Protein AF-A0A7C3Y0H1-F1 (afdb_monomer)

Nearest PDB structures (foldseek):
  8age-assembly1_A  TM=6.129E-01  e=7.123E-01  Saccharomyces cerevisiae
  6s7t-assembly1_A  TM=6.229E-01  e=1.471E+00  Homo sapiens
  8agc-assembly1_A  TM=6.509E-01  e=4.930E+00  Saccharomyces cerevisiae
  6ezn-assembly1_F  TM=6.311E-01  e=9.702E+00  Saccharomyces cerevisiae S288C
  2fji-assembly2_2  TM=1.773E-01  e=9.244E+00  Saccharomyces cerevisiae

Radius of gyration: 22.5 Å; Cα contacts (8 Å, |Δi|>4): 232; chains: 1; bounding box: 45×60×73 Å

pLDDT: mean 88.65, std 9.36, range [55.84, 98.5]

Secondary structure (DSSP, 8-state):
--HHHHHHHHHHHHHHHHHHHHHHHHHHHHHHHHHHHHS--SS--TTHHHHHHTHHHIIIII-S---HHHHTTT-S---B-TTSPBP--S-SHHHHHHHHHHHHHGGGT-HHHHHHHHHHHHHHHHHHHHHHHHHHHHHTT--HHHHHHHHHHHHHTSTHHHHHHTS-SSHHHHHHHHHHHHHHHHHHTTT---HHHHHHHHHHHHH--

Structure (mmCIF, N/CA/C/O backbone):
data_AF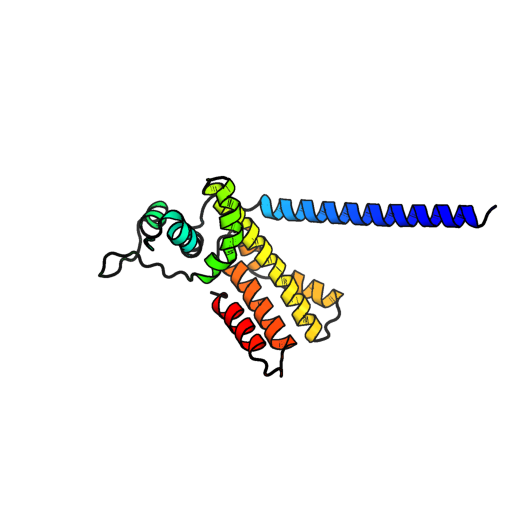-A0A7C3Y0H1-F1
#
_entry.id   AF-A0A7C3Y0H1-F1
#
loop_
_atom_site.group_PDB
_atom_site.id
_atom_site.type_symbol
_atom_site.label_atom_id
_atom_site.label_alt_id
_atom_site.label_comp_id
_atom_site.label_asym_id
_atom_site.label_entity_id
_atom_site.label_seq_id
_atom_site.pdbx_PDB_ins_code
_atom_site.Cartn_x
_atom_site.Cartn_y
_atom_site.Cartn_z
_atom_site.occupancy
_atom_site.B_iso_or_equiv
_atom_site.auth_seq_id
_atom_site.auth_comp_id
_atom_site.auth_asym_id
_atom_site.auth_atom_id
_atom_site.pdbx_PDB_model_num
ATOM 1 N N . MET A 1 1 ? -1.307 40.568 44.102 1.00 57.53 1 MET A N 1
ATOM 2 C CA . MET A 1 1 ? -0.746 39.873 42.915 1.00 57.53 1 MET A CA 1
ATOM 3 C C . MET A 1 1 ? -1.889 39.378 42.025 1.00 57.53 1 MET A C 1
ATOM 5 O O . MET A 1 1 ? -2.764 38.665 42.500 1.00 57.53 1 MET A O 1
ATOM 9 N N . ASN A 1 2 ? -1.964 39.870 40.788 1.00 66.56 2 ASN A N 1
ATOM 10 C CA . ASN A 1 2 ? -3.204 40.011 40.011 1.00 66.56 2 ASN A CA 1
ATOM 11 C C . ASN A 1 2 ? -3.645 38.694 39.320 1.00 66.56 2 ASN A C 1
ATOM 13 O O . ASN A 1 2 ? -2.870 38.104 38.568 1.00 66.56 2 ASN A O 1
ATOM 17 N N . LYS A 1 3 ? -4.894 38.233 39.526 1.00 68.62 3 LYS A N 1
ATOM 18 C CA . LYS A 1 3 ? -5.452 36.988 38.931 1.00 68.62 3 LYS A CA 1
ATOM 19 C C . LYS A 1 3 ? -5.312 36.931 37.399 1.00 68.62 3 LYS A C 1
ATOM 21 O O . LYS A 1 3 ? -5.165 35.846 36.840 1.00 68.62 3 LYS A O 1
ATOM 26 N N . LYS A 1 4 ? -5.317 38.087 36.721 1.00 68.69 4 LYS A N 1
ATOM 27 C CA . LYS A 1 4 ? -5.080 38.188 35.269 1.00 68.69 4 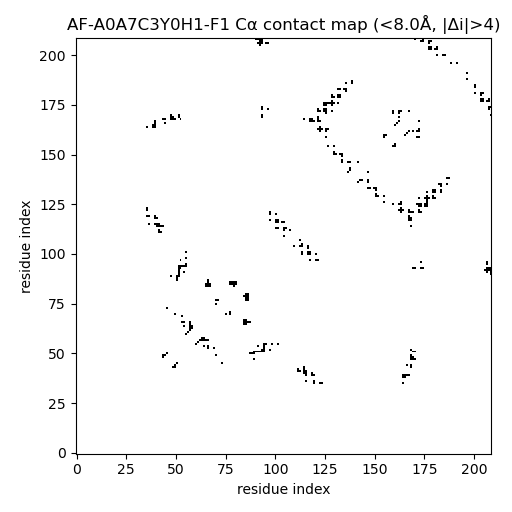LYS A CA 1
ATOM 28 C C . LYS A 1 4 ? -3.663 37.761 34.861 1.00 68.69 4 LYS A C 1
ATOM 30 O O . LYS A 1 4 ? -3.531 37.059 33.865 1.00 68.69 4 LYS A O 1
ATOM 35 N N . PHE A 1 5 ? -2.636 38.103 35.644 1.00 69.75 5 PHE A N 1
ATOM 36 C CA . PHE A 1 5 ? -1.243 37.733 35.357 1.00 69.75 5 PHE A CA 1
ATOM 37 C C . PHE A 1 5 ? -1.024 36.216 35.448 1.00 69.75 5 PHE A C 1
ATOM 39 O O . PHE A 1 5 ? -0.531 35.620 34.495 1.00 69.75 5 PHE A O 1
ATOM 46 N N . LYS A 1 6 ? -1.519 35.560 36.510 1.00 72.00 6 LYS A N 1
ATOM 47 C CA . LYS A 1 6 ? -1.452 34.088 36.639 1.00 72.00 6 LYS A CA 1
ATOM 48 C C . LYS A 1 6 ? -2.183 33.356 35.503 1.00 72.00 6 LYS A C 1
ATOM 50 O O . LYS A 1 6 ? -1.723 32.319 35.035 1.00 72.00 6 LYS A O 1
ATOM 55 N N . LYS A 1 7 ? -3.315 33.896 35.028 1.00 72.88 7 LYS A N 1
ATOM 56 C CA . LYS A 1 7 ? -4.063 33.329 33.890 1.00 72.88 7 LYS A CA 1
ATOM 57 C C . LYS A 1 7 ? -3.288 33.465 32.571 1.00 72.88 7 LYS A C 1
ATOM 59 O O . LYS A 1 7 ? -3.328 32.549 31.751 1.00 72.88 7 LYS A O 1
ATOM 64 N N . GLN A 1 8 ? -2.578 34.578 32.383 1.00 75.25 8 GLN A N 1
ATOM 65 C CA . GLN A 1 8 ? -1.728 34.827 31.217 1.00 75.25 8 GLN A CA 1
ATOM 66 C C . GLN A 1 8 ? -0.511 33.884 31.200 1.00 75.25 8 GLN A C 1
ATOM 68 O O . GLN A 1 8 ? -0.253 33.243 30.184 1.00 75.25 8 GLN A O 1
ATOM 73 N N . GLU A 1 9 ? 0.181 33.724 32.332 1.00 76.25 9 GLU A N 1
ATOM 74 C CA . GLU A 1 9 ? 1.317 32.798 32.472 1.00 76.25 9 GLU A CA 1
ATOM 75 C C . GLU A 1 9 ? 0.912 31.342 32.233 1.00 76.25 9 GLU A C 1
ATOM 77 O O . GLU A 1 9 ? 1.562 30.636 31.463 1.00 76.25 9 GLU A O 1
ATOM 82 N N . HIS A 1 10 ? -0.209 30.903 32.813 1.00 78.88 10 HIS A N 1
ATOM 83 C CA . HIS A 1 10 ? -0.726 29.551 32.602 1.00 78.88 10 HIS A CA 1
ATOM 84 C C . HIS A 1 10 ? -1.079 29.292 31.126 1.00 78.88 10 HIS A C 1
ATOM 86 O O . HIS A 1 10 ? -0.809 28.215 30.593 1.00 78.88 10 HIS A O 1
ATOM 92 N N . LYS A 1 11 ? -1.640 30.291 30.428 1.00 80.25 11 LYS A N 1
ATOM 93 C CA . LYS A 1 11 ? -1.928 30.204 28.987 1.00 80.25 11 LYS A CA 1
ATOM 94 C C . LYS A 1 11 ? -0.641 30.116 28.155 1.00 80.25 11 LYS A C 1
ATOM 96 O O . LYS A 1 11 ? -0.588 29.329 27.211 1.00 80.25 11 LYS A O 1
ATOM 101 N N . ASN A 1 12 ? 0.398 30.864 28.525 1.00 81.69 12 ASN A N 1
ATOM 102 C CA . ASN A 1 12 ? 1.702 30.822 27.860 1.00 81.69 12 ASN A CA 1
ATOM 103 C C . ASN A 1 12 ? 2.409 29.472 28.062 1.00 81.69 12 ASN A C 1
ATOM 105 O O . ASN A 1 12 ? 2.941 28.916 27.102 1.00 81.69 12 ASN A O 1
ATOM 109 N N . LEU A 1 13 ? 2.348 28.902 29.270 1.00 79.94 13 LEU A N 1
ATOM 110 C CA . LEU A 1 13 ? 2.857 27.560 29.579 1.00 79.94 13 LEU A CA 1
ATOM 111 C C . LEU A 1 13 ? 2.148 26.475 28.757 1.00 79.94 13 LEU A C 1
ATOM 113 O O . LEU A 1 13 ? 2.814 25.663 28.118 1.00 79.94 13 LEU A O 1
ATOM 117 N N . LEU A 1 14 ? 0.812 26.508 28.695 1.00 80.56 14 LEU A N 1
ATOM 118 C CA . LEU A 1 14 ? 0.014 25.598 27.862 1.00 80.56 14 LEU A CA 1
ATOM 119 C C . LEU A 1 14 ? 0.362 25.710 26.374 1.00 80.56 14 LEU A C 1
ATOM 121 O O . LEU A 1 14 ? 0.484 24.695 25.689 1.00 80.56 14 LEU A O 1
ATOM 125 N N . ASN A 1 15 ? 0.532 26.929 25.859 1.00 85.00 15 ASN A N 1
ATOM 126 C CA . ASN A 1 15 ? 0.911 27.145 24.463 1.00 85.00 15 ASN A CA 1
ATOM 127 C C . ASN A 1 15 ? 2.321 26.619 24.171 1.00 85.00 15 ASN A C 1
ATOM 129 O O . ASN A 1 15 ? 2.518 25.952 23.159 1.00 85.00 15 ASN A O 1
ATOM 133 N N . LYS A 1 16 ? 3.279 26.842 25.078 1.00 83.19 16 LYS A N 1
ATOM 134 C CA . LYS A 1 16 ? 4.643 26.308 24.964 1.00 83.19 16 LYS A CA 1
ATOM 135 C C . LYS A 1 16 ? 4.660 24.777 25.012 1.00 83.19 16 LYS A C 1
ATOM 137 O O . LYS A 1 16 ? 5.337 24.153 24.206 1.00 83.19 16 LYS A O 1
ATOM 142 N N . GLN A 1 17 ? 3.865 24.160 25.889 1.00 81.94 17 GLN A N 1
ATOM 143 C CA . GLN A 1 17 ? 3.709 22.702 25.947 1.00 81.94 17 GLN A CA 1
ATOM 144 C C . GLN A 1 17 ? 3.100 22.133 24.661 1.00 81.94 17 GLN A C 1
ATOM 146 O O . GLN A 1 17 ? 3.595 21.136 24.139 1.00 81.94 17 GLN A O 1
ATOM 151 N N . LYS A 1 18 ? 2.059 22.777 24.117 1.00 84.25 18 LYS A N 1
ATOM 152 C CA . LYS A 1 18 ? 1.463 22.386 22.830 1.00 84.25 18 LYS A CA 1
ATOM 153 C C . LYS A 1 18 ? 2.456 22.516 21.678 1.00 84.25 18 LYS A C 1
ATOM 155 O O . LYS A 1 18 ? 2.512 21.618 20.843 1.00 84.25 18 LYS A O 1
ATOM 160 N N . LEU A 1 19 ? 3.236 23.598 21.647 1.00 85.75 19 LEU A N 1
ATOM 161 C CA . LEU A 1 19 ? 4.253 23.834 20.624 1.00 85.75 19 LEU A CA 1
ATOM 162 C C . LEU A 1 19 ? 5.376 22.795 20.702 1.00 85.75 19 LEU A C 1
ATOM 164 O O . LEU A 1 19 ? 5.721 22.205 19.684 1.00 85.75 19 LEU A O 1
ATOM 168 N N . ASN A 1 20 ? 5.876 22.504 21.905 1.00 84.75 20 ASN A N 1
ATOM 169 C CA . ASN A 1 20 ? 6.872 21.456 22.118 1.00 84.75 20 ASN A CA 1
ATOM 170 C C . ASN A 1 20 ? 6.333 20.090 21.684 1.00 84.75 20 ASN A C 1
ATOM 172 O O . ASN A 1 20 ? 7.004 19.382 20.948 1.00 84.75 20 ASN A O 1
ATOM 176 N N . LEU A 1 21 ? 5.098 19.745 22.061 1.00 85.00 21 LEU A N 1
ATOM 177 C CA . LEU A 1 21 ? 4.468 18.491 21.646 1.00 85.00 21 LEU A CA 1
ATOM 178 C C . LEU A 1 21 ? 4.307 18.397 20.121 1.00 85.00 21 LEU A C 1
ATOM 180 O O . LEU A 1 21 ? 4.501 17.326 19.550 1.00 85.00 21 LEU A O 1
ATOM 184 N N . LEU A 1 22 ? 3.934 19.497 19.461 1.00 87.19 22 LEU A N 1
ATOM 185 C CA . LEU A 1 22 ? 3.847 19.561 18.003 1.00 87.19 22 LEU A CA 1
ATOM 186 C C . LEU A 1 22 ? 5.225 19.356 17.367 1.00 87.19 22 LEU A C 1
ATOM 188 O O . LEU A 1 22 ? 5.355 18.533 16.467 1.00 87.19 22 LEU A O 1
ATOM 192 N N . PHE A 1 23 ? 6.248 20.045 17.873 1.00 87.56 23 PHE A N 1
ATOM 193 C CA . PHE A 1 23 ? 7.621 19.914 17.400 1.00 87.56 23 PHE A CA 1
ATOM 194 C C . PHE A 1 23 ? 8.137 18.479 17.547 1.00 87.56 23 PHE A C 1
ATOM 196 O O . PHE A 1 23 ? 8.632 17.906 16.581 1.00 87.56 23 PHE A O 1
ATOM 203 N N . THR A 1 24 ? 7.934 17.849 18.709 1.00 83.31 24 THR A N 1
ATOM 204 C CA . THR A 1 24 ? 8.317 16.449 18.929 1.00 83.31 24 THR A CA 1
ATOM 205 C C . THR A 1 24 ? 7.608 15.512 17.944 1.00 83.31 24 THR A C 1
ATOM 207 O O . THR A 1 24 ? 8.235 14.612 17.394 1.00 83.31 24 THR A O 1
ATOM 210 N N . LYS A 1 25 ? 6.312 15.726 17.668 1.00 84.00 25 LYS A N 1
ATOM 211 C CA . LYS A 1 25 ? 5.571 14.931 16.673 1.00 84.00 25 LYS A CA 1
ATOM 212 C C . LYS A 1 25 ? 6.144 15.091 15.268 1.00 84.00 25 LYS A C 1
ATOM 214 O O . LYS A 1 25 ? 6.313 14.091 14.580 1.00 84.00 25 LYS A O 1
ATOM 219 N N . VAL A 1 26 ? 6.445 16.322 14.855 1.00 84.88 26 VAL A N 1
ATOM 220 C CA . VAL A 1 26 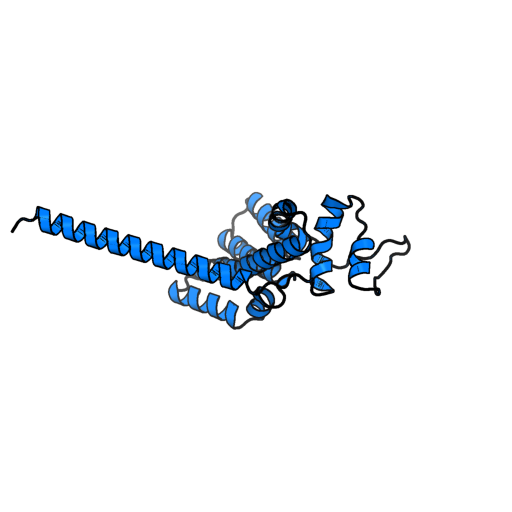? 7.053 16.603 13.546 1.00 84.88 26 VAL A CA 1
ATOM 221 C C . VAL A 1 26 ? 8.419 15.931 13.437 1.00 84.88 26 VAL A C 1
ATOM 223 O O . VAL A 1 26 ? 8.680 15.259 12.446 1.00 84.88 26 VAL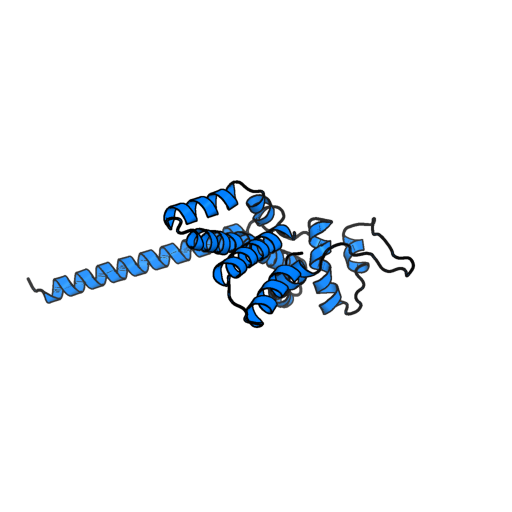 A O 1
ATOM 226 N N . LEU A 1 27 ? 9.252 16.024 14.475 1.00 84.00 27 LEU A N 1
ATOM 227 C CA . LEU A 1 27 ? 10.557 15.370 14.507 1.00 84.00 27 LEU A CA 1
ATOM 228 C C . LEU A 1 27 ? 10.438 13.843 14.378 1.00 84.00 27 LEU A C 1
ATOM 230 O O . LEU A 1 27 ? 11.152 13.250 13.575 1.00 84.00 27 LEU A O 1
ATOM 234 N N . TYR A 1 28 ? 9.507 13.206 15.100 1.00 80.25 28 TYR A N 1
ATOM 235 C CA . TYR A 1 28 ? 9.267 11.765 14.960 1.00 80.25 28 TYR A CA 1
ATOM 236 C C . TYR A 1 28 ? 8.794 11.379 13.560 1.00 80.25 28 TYR A C 1
ATOM 238 O O . TYR A 1 28 ? 9.239 10.361 13.043 1.00 80.25 28 TYR A O 1
ATOM 246 N N . ILE A 1 29 ? 7.930 12.185 12.936 1.00 81.00 29 ILE A N 1
ATOM 247 C CA . ILE A 1 29 ? 7.491 11.956 11.553 1.00 81.00 29 ILE A CA 1
ATOM 248 C C . ILE A 1 29 ? 8.683 12.050 10.601 1.00 81.00 29 ILE A C 1
ATOM 250 O O . ILE A 1 29 ? 8.835 11.183 9.752 1.00 81.00 29 ILE A O 1
ATOM 254 N N . ILE A 1 30 ? 9.546 13.056 10.758 1.00 77.25 30 ILE A N 1
ATOM 255 C CA . ILE A 1 30 ? 10.740 13.220 9.922 1.00 77.25 30 ILE A CA 1
ATOM 256 C C . ILE A 1 30 ? 11.676 12.023 10.090 1.00 77.25 30 ILE A C 1
ATOM 258 O O . ILE A 1 30 ? 12.072 11.437 9.093 1.00 77.25 30 ILE A O 1
ATOM 262 N N . ILE A 1 31 ? 11.983 11.612 11.324 1.00 75.00 31 ILE A N 1
ATOM 263 C CA . ILE A 1 31 ? 12.841 10.446 11.592 1.00 75.00 31 ILE A CA 1
ATOM 264 C C . ILE A 1 31 ? 12.232 9.175 10.999 1.00 75.00 31 ILE A C 1
ATOM 266 O O . ILE A 1 31 ? 12.939 8.388 10.384 1.00 75.00 31 ILE A O 1
ATOM 270 N N . PHE A 1 32 ? 10.924 8.984 11.153 1.00 72.38 32 PHE A N 1
ATOM 271 C CA . PHE A 1 32 ? 10.202 7.845 10.599 1.00 72.38 32 PHE A CA 1
ATOM 272 C C . PHE A 1 32 ? 10.251 7.829 9.066 1.00 72.38 32 PHE A C 1
ATOM 274 O O . PHE A 1 32 ? 10.570 6.806 8.469 1.00 72.38 32 PHE A O 1
ATOM 281 N N . VAL A 1 33 ? 10.016 8.977 8.429 1.00 69.62 33 VAL A N 1
ATOM 282 C CA . VAL A 1 33 ? 10.137 9.145 6.977 1.00 69.62 33 VAL A CA 1
ATOM 283 C C . VAL A 1 33 ? 11.574 8.887 6.524 1.00 69.62 33 VAL A C 1
ATOM 285 O O . VAL A 1 33 ? 11.772 8.139 5.577 1.00 69.62 33 VAL A O 1
ATOM 288 N N . PHE A 1 34 ? 12.580 9.414 7.223 1.00 65.38 34 PHE A N 1
ATOM 289 C CA . PHE A 1 34 ? 13.989 9.157 6.917 1.00 65.38 34 PHE A CA 1
ATOM 290 C C . PHE A 1 34 ? 14.372 7.687 7.098 1.00 65.38 34 PHE A C 1
ATOM 292 O O . PHE A 1 34 ? 15.079 7.152 6.256 1.00 65.38 34 PHE A O 1
ATOM 299 N N . ALA A 1 35 ? 13.881 7.012 8.137 1.00 65.31 35 ALA A N 1
ATOM 300 C CA . ALA A 1 35 ? 14.119 5.585 8.340 1.00 65.31 35 ALA A CA 1
ATOM 301 C C . ALA A 1 35 ? 13.527 4.747 7.196 1.00 65.31 35 ALA A C 1
ATOM 303 O O . ALA A 1 35 ? 14.155 3.796 6.741 1.00 65.31 35 ALA A O 1
ATOM 304 N N . ILE A 1 36 ? 12.357 5.141 6.683 1.00 66.88 36 ILE A N 1
ATOM 305 C CA . ILE A 1 36 ? 11.747 4.514 5.506 1.00 66.88 36 ILE A CA 1
ATOM 306 C C . ILE A 1 36 ? 12.522 4.850 4.222 1.00 66.88 36 ILE A C 1
ATOM 308 O O . ILE A 1 36 ? 12.670 3.984 3.369 1.00 66.88 36 ILE A O 1
ATOM 312 N N . ILE A 1 37 ? 13.023 6.081 4.077 1.00 63.09 37 ILE A N 1
ATOM 313 C CA . ILE A 1 37 ? 13.744 6.566 2.884 1.00 63.09 37 ILE A CA 1
ATOM 314 C C . ILE A 1 37 ? 15.199 6.083 2.818 1.00 63.09 37 ILE A C 1
ATOM 316 O O . ILE A 1 37 ? 15.753 6.034 1.726 1.00 63.09 37 ILE A O 1
ATOM 320 N N . TYR A 1 38 ? 15.840 5.743 3.937 1.00 55.84 38 TYR A N 1
ATOM 321 C CA . TYR A 1 38 ? 17.263 5.375 3.959 1.00 55.84 38 TYR A CA 1
ATOM 322 C C . TYR A 1 38 ? 17.515 3.878 3.702 1.00 55.84 38 TYR A C 1
ATOM 324 O O . TYR A 1 38 ? 18.634 3.481 3.393 1.00 55.84 38 TYR A O 1
ATOM 332 N N . LEU A 1 39 ? 16.476 3.044 3.801 1.00 60.19 39 LEU A N 1
ATOM 333 C CA . LEU A 1 39 ? 16.531 1.598 3.553 1.00 60.19 39 LEU A CA 1
ATOM 334 C C . LEU A 1 39 ? 16.089 1.090 2.150 1.00 60.19 39 LEU A C 1
ATOM 336 O O . LEU A 1 39 ? 16.336 -0.082 1.870 1.00 60.19 39 LEU A O 1
ATOM 340 N N . PRO A 1 40 ? 15.485 1.870 1.227 1.00 62.44 40 PRO A N 1
ATOM 341 C CA . PRO A 1 40 ? 15.077 1.376 -0.073 1.00 62.44 40 PRO A CA 1
ATOM 342 C C . PRO A 1 40 ? 16.263 1.359 -1.043 1.00 62.44 40 PRO A C 1
ATOM 344 O O . PRO A 1 40 ? 16.876 2.376 -1.366 1.00 62.44 40 PRO A O 1
ATOM 347 N N . THR A 1 41 ? 16.559 0.175 -1.562 1.00 67.94 41 THR A N 1
ATOM 348 C CA . THR A 1 41 ? 17.572 -0.043 -2.597 1.00 67.94 41 THR A CA 1
ATOM 349 C C . THR A 1 41 ? 17.139 0.595 -3.926 1.00 67.94 41 THR A C 1
ATOM 351 O O . THR A 1 41 ? 15.968 0.462 -4.281 1.00 67.94 41 THR A O 1
ATOM 354 N N . PRO A 1 42 ? 18.035 1.196 -4.731 1.00 70.38 42 PRO A N 1
ATOM 355 C CA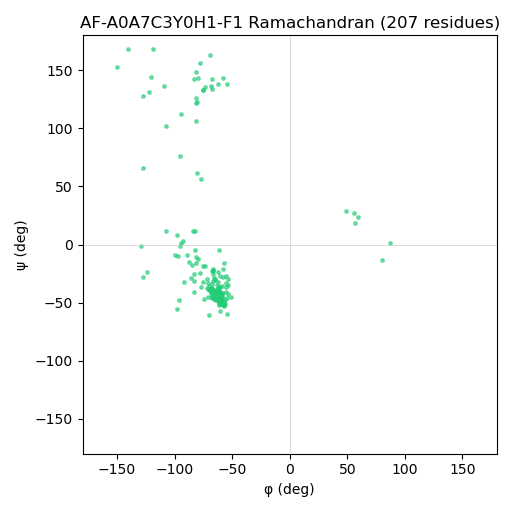 . PRO A 1 42 ? 17.688 1.738 -6.051 1.00 70.38 42 PRO A CA 1
ATOM 356 C C . PRO A 1 42 ? 17.656 0.669 -7.162 1.00 70.38 42 PRO A C 1
ATOM 358 O O . PRO A 1 42 ? 17.643 1.002 -8.344 1.00 70.38 42 PRO A O 1
ATOM 361 N N . ILE A 1 43 ? 17.700 -0.612 -6.798 1.00 72.75 43 ILE A N 1
ATOM 362 C CA . ILE A 1 43 ? 17.826 -1.765 -7.697 1.00 72.75 43 ILE A CA 1
ATOM 363 C C . ILE A 1 43 ? 16.608 -2.655 -7.484 1.00 72.75 43 ILE A C 1
ATOM 365 O O . ILE A 1 43 ? 16.182 -2.782 -6.342 1.00 72.75 43 ILE A O 1
ATOM 369 N N . TRP A 1 44 ? 16.080 -3.289 -8.538 1.00 76.75 44 TRP A N 1
ATOM 370 C CA . TRP A 1 44 ? 15.023 -4.296 -8.407 1.00 76.75 44 TRP A CA 1
ATOM 371 C C . TRP A 1 44 ? 15.557 -5.633 -7.881 1.00 76.75 44 TRP A C 1
ATOM 373 O O . TRP A 1 44 ? 16.531 -6.169 -8.404 1.00 76.75 44 TRP A O 1
ATOM 383 N N . HIS A 1 45 ? 14.876 -6.205 -6.890 1.00 73.88 45 HIS A N 1
ATOM 384 C CA . HIS A 1 45 ? 15.070 -7.576 -6.441 1.00 73.88 45 HIS A CA 1
ATOM 385 C C . HIS A 1 45 ? 14.293 -8.478 -7.402 1.00 73.88 45 HIS A C 1
ATOM 387 O O . HIS A 1 45 ? 13.061 -8.481 -7.407 1.00 73.88 45 HIS A O 1
ATOM 393 N N . PHE A 1 46 ? 15.027 -9.175 -8.266 1.00 66.62 46 PHE A N 1
ATOM 394 C CA . PHE A 1 46 ? 14.483 -10.132 -9.225 1.00 66.62 46 PHE A CA 1
ATOM 395 C C . PHE A 1 46 ? 14.181 -11.482 -8.534 1.00 66.62 46 PHE A C 1
ATOM 397 O O . PHE A 1 46 ? 14.976 -11.885 -7.682 1.00 66.62 46 PHE A O 1
ATOM 404 N N . PRO A 1 47 ? 13.099 -12.207 -8.895 1.00 67.75 47 PRO A N 1
ATOM 405 C CA . PRO A 1 47 ? 12.114 -11.881 -9.935 1.00 67.75 47 PRO A CA 1
ATOM 406 C C . PRO A 1 47 ? 10.970 -10.971 -9.475 1.00 67.75 47 PRO A C 1
ATOM 408 O O . PRO A 1 47 ? 10.456 -10.201 -10.285 1.00 67.75 47 PRO A O 1
ATOM 411 N N . ASP A 1 48 ? 10.605 -11.014 -8.193 1.00 78.88 48 ASP A N 1
ATOM 412 C CA . ASP A 1 48 ? 9.336 -10.465 -7.706 1.00 78.88 48 ASP A CA 1
ATOM 413 C C . ASP A 1 48 ? 9.153 -8.985 -8.041 1.00 78.88 48 ASP A C 1
ATOM 415 O O . ASP A 1 48 ? 8.163 -8.603 -8.664 1.00 78.88 48 ASP A O 1
ATOM 419 N N . GLY A 1 49 ? 10.122 -8.137 -7.694 1.00 86.62 49 GLY A N 1
ATOM 420 C CA . GLY A 1 49 ? 9.938 -6.694 -7.807 1.00 86.62 49 GLY A CA 1
ATOM 421 C C . GLY A 1 49 ? 9.684 -6.227 -9.229 1.00 86.62 49 GLY A C 1
ATOM 422 O O . GLY A 1 49 ? 8.739 -5.471 -9.465 1.00 86.62 49 GLY A O 1
ATOM 423 N N . ILE A 1 50 ? 10.470 -6.722 -10.191 1.00 89.00 50 ILE A N 1
ATOM 424 C CA . ILE A 1 50 ? 10.254 -6.356 -11.589 1.00 89.00 50 ILE A CA 1
ATOM 425 C C . ILE A 1 50 ? 8.970 -6.970 -12.142 1.00 89.00 50 ILE A C 1
ATOM 427 O O . ILE A 1 50 ? 8.283 -6.304 -12.911 1.00 89.00 50 ILE A O 1
ATOM 431 N N . GLY A 1 51 ? 8.618 -8.187 -11.720 1.00 91.62 51 GLY A N 1
ATOM 432 C CA . GLY A 1 51 ? 7.400 -8.873 -12.131 1.00 91.62 51 GLY A CA 1
ATOM 433 C C . GLY A 1 51 ? 6.156 -8.025 -11.881 1.00 91.62 51 GLY A C 1
ATOM 434 O O . GLY A 1 51 ? 5.482 -7.618 -12.831 1.00 91.62 51 GLY A O 1
ATOM 435 N N . TYR A 1 52 ? 5.928 -7.655 -10.617 1.00 92.94 52 TYR A N 1
ATOM 436 C CA . TYR A 1 52 ? 4.800 -6.807 -10.218 1.00 92.94 52 TYR A CA 1
ATOM 437 C C . TYR A 1 52 ? 4.900 -5.386 -10.784 1.00 92.94 52 TYR A C 1
ATOM 439 O O . TYR A 1 52 ? 3.897 -4.826 -11.213 1.00 92.94 52 TYR A O 1
ATOM 447 N N . TYR A 1 53 ? 6.090 -4.774 -10.807 1.00 92.31 53 TYR A N 1
ATOM 448 C CA . TYR A 1 53 ? 6.242 -3.382 -11.249 1.00 92.31 53 TYR A CA 1
ATOM 449 C C . TYR A 1 53 ? 6.049 -3.203 -12.756 1.00 92.31 53 TYR A C 1
ATOM 451 O O . TYR A 1 53 ? 5.562 -2.162 -13.196 1.00 92.31 53 TYR A O 1
ATOM 459 N N . SER A 1 54 ? 6.434 -4.204 -13.550 1.00 92.88 54 SER A N 1
ATOM 460 C CA . SER A 1 54 ? 6.546 -4.116 -15.008 1.00 92.88 54 SER A CA 1
ATOM 461 C C . SER A 1 54 ? 5.277 -3.668 -15.732 1.00 92.88 54 SER A C 1
ATOM 463 O O . SER A 1 54 ? 5.378 -3.019 -16.772 1.00 92.88 54 SER A O 1
ATOM 465 N N . TYR A 1 55 ? 4.099 -3.919 -15.156 1.00 94.56 55 TYR A N 1
ATOM 466 C CA . TYR A 1 55 ? 2.820 -3.431 -15.672 1.00 94.56 55 TYR A CA 1
ATOM 467 C C . TYR A 1 55 ? 2.797 -1.911 -15.880 1.00 94.56 55 TYR A C 1
ATOM 469 O O . TYR A 1 55 ? 2.182 -1.437 -16.831 1.00 94.56 55 TYR A O 1
ATOM 477 N N . LEU A 1 56 ? 3.480 -1.140 -15.030 1.00 94.19 56 LEU A N 1
ATOM 478 C CA . LEU A 1 56 ? 3.492 0.322 -15.086 1.00 94.19 56 LEU A CA 1
ATOM 479 C C . LEU A 1 56 ? 4.269 0.871 -16.298 1.00 94.19 56 LEU A C 1
ATOM 481 O O . LEU A 1 56 ? 3.651 1.524 -17.142 1.00 94.19 56 LEU A O 1
ATOM 485 N N . PRO A 1 57 ? 5.582 0.614 -16.466 1.00 92.00 57 PRO A N 1
ATOM 486 C CA . PRO A 1 57 ? 6.317 1.114 -17.627 1.00 92.00 57 PRO A CA 1
ATOM 487 C C . PRO A 1 57 ? 5.786 0.535 -18.943 1.00 92.00 57 PRO A C 1
ATOM 489 O O . PRO A 1 57 ? 5.729 1.242 -19.948 1.00 92.00 57 PRO A O 1
ATOM 492 N N . VAL A 1 58 ? 5.332 -0.720 -18.953 1.00 92.44 58 VAL A N 1
ATOM 493 C CA . VAL A 1 58 ? 4.770 -1.339 -20.159 1.00 92.44 58 VAL A CA 1
ATOM 494 C C . VAL A 1 58 ? 3.469 -0.648 -20.588 1.00 92.44 58 VAL A C 1
ATOM 496 O O . VAL A 1 58 ? 3.277 -0.383 -21.774 1.00 92.44 58 VAL A O 1
ATOM 499 N N . LEU A 1 59 ? 2.596 -0.289 -19.641 1.00 92.25 59 LEU A N 1
ATOM 500 C CA . LEU A 1 59 ? 1.340 0.401 -19.942 1.00 92.25 59 LEU A CA 1
ATOM 501 C C . LEU A 1 59 ? 1.548 1.876 -20.315 1.00 92.25 59 LEU A C 1
ATOM 503 O O . LEU A 1 59 ? 0.966 2.351 -21.289 1.00 92.25 59 LEU A O 1
ATOM 507 N N . PHE A 1 60 ? 2.352 2.611 -19.542 1.00 90.69 60 PHE A N 1
ATOM 508 C CA . PHE A 1 60 ? 2.451 4.070 -19.664 1.00 90.69 60 PHE A CA 1
ATOM 509 C C . PHE A 1 60 ? 3.550 4.541 -20.621 1.00 90.69 60 PHE A C 1
ATOM 511 O O . PHE A 1 60 ? 3.380 5.578 -21.264 1.00 90.69 60 PHE A O 1
ATOM 518 N N . GLU A 1 61 ? 4.658 3.805 -20.728 1.00 88.69 61 GLU A N 1
ATOM 519 C CA . GLU A 1 61 ? 5.795 4.182 -21.578 1.00 88.69 61 GLU A CA 1
ATOM 520 C C . GLU A 1 61 ? 5.739 3.445 -22.916 1.00 88.69 61 GLU A C 1
ATOM 522 O O . GLU A 1 61 ? 5.716 4.083 -23.966 1.00 88.69 61 GLU A O 1
ATOM 527 N N . GLN A 1 62 ? 5.669 2.110 -22.883 1.00 88.69 62 GLN A N 1
ATOM 528 C CA . GLN A 1 62 ? 5.779 1.292 -24.097 1.00 88.69 62 GLN A CA 1
ATOM 529 C C . GLN A 1 62 ? 4.459 1.167 -24.869 1.00 88.69 62 GLN A C 1
ATOM 531 O O . GLN A 1 62 ? 4.472 1.070 -26.093 1.00 88.69 62 GLN A O 1
ATOM 536 N N . LYS A 1 63 ? 3.316 1.192 -24.167 1.00 88.62 63 LYS A N 1
ATOM 537 C CA . LYS A 1 63 ? 1.952 1.145 -24.734 1.00 88.62 63 LYS A CA 1
ATOM 538 C C . LYS A 1 63 ? 1.682 -0.067 -25.638 1.00 88.62 63 LYS A C 1
ATOM 540 O O . LYS A 1 63 ? 0.844 -0.000 -26.533 1.00 88.62 63 LYS A O 1
ATOM 545 N N . ASN A 1 64 ? 2.387 -1.171 -25.412 1.00 86.44 64 ASN A N 1
ATOM 546 C CA . ASN A 1 64 ? 2.359 -2.359 -26.271 1.00 86.44 64 ASN A CA 1
ATOM 547 C C . ASN A 1 64 ? 2.111 -3.672 -25.505 1.00 86.44 64 ASN A C 1
ATOM 549 O O . ASN A 1 64 ? 2.024 -4.720 -26.137 1.00 86.44 64 ASN A O 1
ATOM 553 N N . TYR A 1 65 ? 1.982 -3.622 -24.171 1.00 84.56 65 TYR A N 1
ATOM 554 C CA . TYR A 1 65 ? 1.824 -4.800 -23.303 1.00 84.56 65 TYR A CA 1
ATOM 555 C C . TYR A 1 65 ? 2.957 -5.842 -23.424 1.00 84.56 65 TYR A C 1
ATOM 557 O O . TYR A 1 65 ? 2.785 -6.982 -22.997 1.00 84.56 65 TYR A O 1
ATOM 565 N N . ASP A 1 66 ? 4.119 -5.457 -23.965 1.00 89.50 66 ASP A N 1
ATOM 566 C CA . ASP A 1 66 ? 5.278 -6.336 -24.105 1.00 89.50 66 ASP A CA 1
ATOM 567 C C . ASP A 1 66 ? 6.237 -6.179 -22.918 1.00 89.50 66 ASP A C 1
ATOM 569 O O . ASP A 1 66 ? 6.886 -5.152 -22.726 1.00 89.50 66 ASP A O 1
ATOM 573 N N . PHE A 1 67 ? 6.339 -7.228 -22.107 1.00 91.25 67 PHE A N 1
ATOM 574 C CA . PHE A 1 67 ? 7.215 -7.264 -20.936 1.00 91.25 67 PHE A CA 1
ATOM 575 C C . PHE A 1 67 ? 8.670 -7.590 -21.289 1.00 91.25 67 PHE A C 1
ATOM 577 O O . PHE A 1 67 ? 9.565 -7.361 -20.468 1.00 91.25 67 PHE A O 1
ATOM 584 N N . LYS A 1 68 ? 8.928 -8.107 -22.499 1.00 89.94 68 LYS A N 1
ATOM 585 C CA . LYS A 1 68 ? 10.226 -8.665 -22.887 1.00 89.94 68 LYS A CA 1
ATOM 586 C C . LYS A 1 68 ? 11.388 -7.682 -22.742 1.00 89.94 68 LYS A C 1
ATOM 588 O O . LYS A 1 68 ? 12.346 -8.038 -22.054 1.00 89.94 68 LYS A O 1
ATOM 593 N N . PRO A 1 69 ? 11.315 -6.437 -23.263 1.00 88.88 69 PRO A N 1
ATOM 594 C CA . PRO A 1 69 ? 12.431 -5.499 -23.150 1.00 88.88 69 PRO A CA 1
ATOM 595 C C . PRO A 1 69 ? 12.793 -5.184 -21.699 1.00 88.88 69 PRO A C 1
ATOM 597 O O . PRO A 1 69 ? 13.929 -4.831 -21.401 1.00 88.88 69 PRO A O 1
ATOM 600 N N . LEU A 1 70 ? 11.822 -5.284 -20.785 1.00 87.81 70 LEU A N 1
ATOM 601 C CA . LEU A 1 70 ? 12.038 -5.002 -19.377 1.00 87.81 70 LEU A CA 1
ATOM 602 C C . LEU A 1 70 ? 12.628 -6.201 -18.634 1.00 87.81 70 LEU A C 1
ATOM 604 O O . LEU A 1 70 ? 13.492 -6.002 -17.785 1.00 87.81 70 LEU A O 1
ATOM 608 N N . PHE A 1 71 ? 12.153 -7.414 -18.923 1.00 89.31 71 PHE A N 1
ATOM 609 C CA . PHE A 1 71 ? 12.611 -8.635 -18.258 1.00 89.31 71 PHE A CA 1
ATOM 610 C C . PHE A 1 71 ? 14.029 -9.018 -18.692 1.00 89.31 71 PHE A C 1
ATOM 612 O O . PHE A 1 71 ? 14.832 -9.383 -17.833 1.00 89.31 71 PHE A O 1
ATOM 619 N N . ASP A 1 72 ? 14.364 -8.823 -19.973 1.00 88.38 72 ASP A N 1
ATOM 620 C CA . ASP A 1 72 ? 15.699 -9.086 -20.532 1.00 88.38 72 ASP A CA 1
ATOM 621 C C . ASP A 1 72 ? 16.816 -8.285 -19.823 1.00 88.38 72 ASP A C 1
ATOM 623 O O . ASP A 1 72 ? 17.983 -8.667 -19.862 1.00 88.38 72 ASP A O 1
ATOM 627 N N . LEU A 1 73 ? 16.475 -7.184 -19.136 1.00 85.69 73 LEU A N 1
ATOM 628 C CA . LEU A 1 73 ? 17.424 -6.393 -18.338 1.00 85.69 73 LEU A CA 1
ATOM 629 C C . LEU A 1 73 ? 17.847 -7.074 -17.027 1.00 85.69 73 LEU A C 1
ATOM 631 O O . LEU A 1 73 ? 18.836 -6.657 -16.427 1.00 85.69 73 LEU A O 1
ATOM 635 N N . TYR A 1 74 ? 17.085 -8.060 -16.546 1.00 82.44 74 TYR A N 1
ATOM 636 C CA . TYR A 1 74 ? 17.282 -8.678 -15.226 1.00 82.44 74 TYR A CA 1
ATOM 637 C C . TYR A 1 74 ? 17.459 -10.192 -15.286 1.00 82.44 74 TYR A C 1
ATOM 639 O O . TYR A 1 74 ? 18.041 -10.771 -14.372 1.00 82.44 74 TYR A O 1
ATOM 647 N N . THR A 1 75 ? 16.958 -10.841 -16.334 1.00 81.56 75 THR A N 1
ATOM 648 C CA . THR A 1 75 ? 17.076 -12.285 -16.517 1.00 81.56 75 THR A CA 1
ATOM 649 C C . THR A 1 75 ? 17.102 -12.640 -17.997 1.00 81.56 75 THR A C 1
ATOM 651 O O . THR A 1 75 ? 16.511 -11.953 -18.824 1.00 81.56 75 THR A O 1
ATOM 654 N N . THR A 1 76 ? 17.737 -13.759 -18.326 1.00 79.00 76 THR A N 1
ATOM 655 C CA . THR A 1 76 ? 17.621 -14.417 -19.636 1.00 79.00 76 THR A CA 1
ATOM 656 C C . THR A 1 76 ? 16.638 -15.592 -19.609 1.00 79.00 76 THR A C 1
ATOM 658 O O . THR A 1 76 ? 16.277 -16.125 -20.655 1.00 79.00 76 THR A O 1
ATOM 661 N N . ASN A 1 77 ? 16.177 -15.988 -18.418 1.00 81.62 77 ASN A N 1
ATOM 662 C CA . ASN A 1 77 ? 15.264 -17.107 -18.202 1.00 81.62 77 ASN A CA 1
ATOM 663 C C . ASN A 1 77 ? 13.820 -16.599 -18.122 1.00 81.62 77 ASN A C 1
ATOM 665 O O . ASN A 1 77 ? 13.258 -16.479 -17.033 1.00 81.62 77 ASN A O 1
ATOM 669 N N . VAL A 1 78 ? 13.233 -16.271 -19.274 1.00 84.38 78 VAL A N 1
ATOM 670 C CA . VAL A 1 78 ? 11.825 -15.864 -19.388 1.00 84.38 78 VAL A CA 1
ATOM 671 C C . VAL A 1 78 ? 11.005 -16.952 -20.071 1.00 84.38 78 VAL A C 1
ATOM 673 O O . VAL A 1 78 ? 11.425 -17.521 -21.078 1.00 84.38 78 VAL A O 1
ATOM 676 N N . ALA A 1 79 ? 9.820 -17.239 -19.537 1.00 87.62 79 ALA A N 1
ATOM 677 C CA . ALA A 1 79 ? 8.864 -18.103 -20.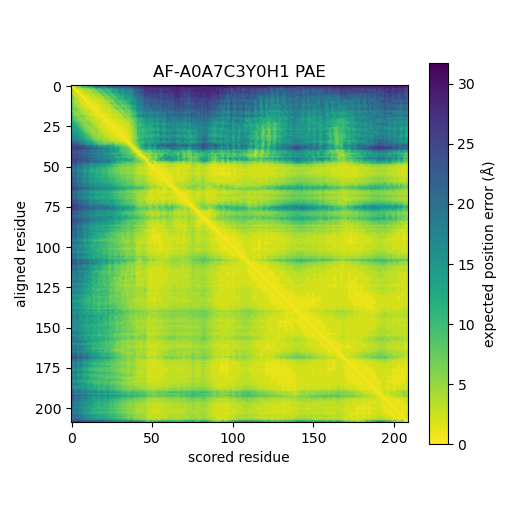214 1.00 87.62 79 ALA A CA 1
ATOM 678 C C . ALA A 1 79 ? 8.244 -17.348 -21.400 1.00 87.62 79 ALA A C 1
ATOM 680 O O . ALA A 1 79 ? 7.873 -16.179 -21.281 1.00 87.62 79 ALA A O 1
ATOM 681 N N . ILE A 1 80 ? 8.137 -18.015 -22.550 1.00 90.44 80 ILE A N 1
ATOM 682 C CA . ILE A 1 80 ? 7.599 -17.440 -23.786 1.00 90.44 80 ILE A CA 1
ATOM 683 C C . ILE A 1 80 ? 6.409 -18.287 -24.232 1.00 90.44 80 ILE A C 1
ATOM 685 O O . ILE A 1 80 ? 6.477 -19.512 -24.287 1.00 90.44 80 ILE A O 1
ATOM 689 N N . THR A 1 81 ? 5.299 -17.627 -24.543 1.00 88.75 81 THR A N 1
ATOM 690 C CA . THR A 1 81 ? 4.101 -18.268 -25.095 1.00 88.75 81 THR A CA 1
ATOM 691 C C . THR A 1 81 ? 4.342 -18.766 -26.523 1.00 88.75 81 THR A C 1
ATOM 693 O O . THR A 1 81 ? 5.201 -18.256 -27.237 1.00 88.75 81 THR A O 1
ATOM 696 N N . ASN A 1 82 ? 3.484 -19.659 -27.022 1.00 91.06 82 ASN A N 1
ATOM 697 C CA . ASN A 1 82 ? 3.522 -20.109 -28.425 1.00 91.06 82 ASN A CA 1
ATOM 698 C C . ASN A 1 82 ? 3.393 -18.967 -29.456 1.00 91.06 82 ASN A C 1
ATOM 700 O O . ASN A 1 82 ? 3.670 -19.165 -30.634 1.00 91.06 82 ASN A O 1
ATOM 704 N N . LYS A 1 83 ? 2.946 -17.779 -29.030 1.00 87.19 83 LYS A N 1
ATOM 705 C CA . LYS A 1 83 ? 2.807 -16.579 -29.865 1.00 87.19 83 LYS A CA 1
ATOM 706 C C . LYS A 1 83 ? 4.022 -15.642 -29.793 1.00 87.19 83 LYS A C 1
ATOM 708 O O . LYS A 1 83 ? 3.989 -14.586 -30.411 1.00 87.19 83 LYS A O 1
ATOM 713 N N . GLY A 1 84 ? 5.063 -15.992 -29.035 1.00 87.06 84 GLY A N 1
ATOM 714 C CA . GLY A 1 84 ? 6.283 -15.190 -28.894 1.00 87.06 84 GLY A CA 1
ATOM 715 C C . GLY A 1 84 ? 6.244 -14.118 -27.798 1.00 87.06 84 GLY A C 1
ATOM 716 O O . GLY A 1 84 ? 7.234 -13.417 -27.617 1.00 87.06 84 GLY A O 1
ATOM 717 N N . PHE A 1 85 ? 5.148 -13.997 -27.040 1.00 86.75 85 PHE A N 1
ATOM 718 C CA . PHE A 1 85 ? 5.058 -13.056 -25.914 1.00 86.75 85 PHE A CA 1
ATOM 719 C C . PHE A 1 85 ? 5.673 -13.634 -24.645 1.00 86.75 85 PHE A C 1
ATOM 721 O O . PHE A 1 85 ? 5.466 -14.816 -24.356 1.00 86.75 85 PHE A O 1
ATOM 728 N N . VAL A 1 86 ? 6.352 -12.790 -23.867 1.00 90.56 86 VAL A N 1
ATOM 729 C CA . VAL A 1 86 ? 6.826 -13.145 -22.524 1.00 90.56 86 VAL A CA 1
ATOM 730 C C . VAL A 1 86 ? 5.642 -13.334 -21.584 1.00 90.56 86 VAL A C 1
ATOM 732 O O . VAL A 1 86 ? 4.714 -12.525 -21.552 1.00 90.56 86 VAL A O 1
ATOM 735 N N . VAL A 1 87 ? 5.686 -14.420 -20.820 1.00 89.38 87 VAL A N 1
ATOM 736 C CA . VAL A 1 87 ? 4.723 -14.711 -19.766 1.00 89.38 87 VAL A CA 1
ATOM 737 C C . VAL A 1 87 ? 5.104 -13.907 -18.525 1.00 89.38 87 VAL A C 1
ATOM 739 O O . VAL A 1 87 ? 6.220 -14.022 -18.017 1.00 89.38 87 VAL A O 1
ATOM 742 N N . ASN A 1 88 ? 4.168 -13.089 -18.047 1.00 90.81 88 ASN A N 1
ATOM 743 C CA . ASN A 1 88 ? 4.255 -12.443 -16.746 1.00 90.81 88 ASN A CA 1
ATOM 744 C C . ASN A 1 88 ? 3.251 -13.114 -15.801 1.00 90.81 88 ASN A C 1
ATOM 746 O O . ASN A 1 88 ? 2.052 -12.855 -15.894 1.00 90.81 88 ASN A O 1
ATOM 750 N N . ASP A 1 89 ? 3.753 -13.988 -14.927 1.00 89.38 89 ASP A N 1
ATOM 751 C CA . ASP A 1 89 ? 2.942 -14.747 -13.962 1.00 89.38 89 ASP A CA 1
ATOM 752 C C . ASP A 1 89 ? 2.604 -13.943 -12.695 1.00 89.38 89 ASP A C 1
ATOM 754 O O . ASP A 1 89 ? 1.876 -14.416 -11.822 1.00 89.38 89 ASP A O 1
ATOM 758 N N . PHE A 1 90 ? 3.137 -12.727 -12.572 1.00 91.50 90 PHE A N 1
ATOM 759 C CA . PHE A 1 90 ? 2.883 -11.853 -11.435 1.00 91.50 90 PHE A CA 1
ATOM 760 C C . PHE A 1 90 ? 1.550 -11.131 -11.596 1.00 91.50 90 PHE A C 1
ATOM 762 O O . PHE A 1 90 ? 1.120 -10.821 -12.697 1.00 91.50 90 PHE A O 1
ATOM 769 N N . SER A 1 91 ? 0.869 -10.838 -10.496 1.00 92.12 91 SER A N 1
ATOM 770 C CA . SER A 1 91 ? -0.408 -10.132 -10.551 1.00 92.12 91 SER A CA 1
ATOM 771 C C . SER A 1 91 ? -0.217 -8.621 -10.771 1.00 92.12 91 SER A C 1
ATOM 773 O O . SER A 1 91 ? 0.814 -8.035 -10.440 1.00 92.12 91 SER A O 1
ATOM 775 N N . CYS A 1 92 ? -1.234 -7.942 -11.307 1.00 93.44 92 CYS A N 1
ATOM 776 C CA . CYS A 1 92 ? -1.165 -6.497 -11.548 1.00 93.44 92 CYS A CA 1
ATOM 777 C C . CYS A 1 92 ? -1.634 -5.637 -10.358 1.00 93.44 92 CYS A C 1
ATOM 779 O O . CYS A 1 92 ? -1.481 -4.415 -10.403 1.00 93.44 92 CYS A O 1
ATOM 781 N N . GLY A 1 93 ? -2.214 -6.227 -9.304 1.00 94.50 93 GLY A N 1
ATOM 782 C CA . GLY A 1 93 ? -2.792 -5.475 -8.179 1.00 94.50 93 GLY A CA 1
ATOM 783 C C . GLY A 1 93 ? -1.764 -4.599 -7.462 1.00 94.50 93 GLY A C 1
ATOM 784 O O . GLY A 1 93 ? -1.996 -3.408 -7.243 1.00 94.50 93 GLY A O 1
ATOM 785 N N . SER A 1 94 ? -0.576 -5.151 -7.215 1.00 94.25 94 SER A N 1
ATOM 786 C CA . SER A 1 94 ? 0.549 -4.415 -6.630 1.00 94.25 94 SER A CA 1
ATOM 787 C C . SER A 1 94 ? 1.006 -3.235 -7.502 1.00 94.25 94 SER A C 1
ATOM 789 O O . SER A 1 94 ? 1.207 -2.136 -6.985 1.00 94.25 94 SER A O 1
ATOM 791 N N . ALA A 1 95 ? 1.053 -3.395 -8.831 1.00 95.12 95 ALA A N 1
ATOM 792 C CA . ALA A 1 95 ? 1.337 -2.288 -9.750 1.00 95.12 95 ALA A CA 1
ATOM 793 C C . ALA A 1 95 ? 0.293 -1.167 -9.663 1.00 95.12 95 ALA A C 1
ATOM 795 O O . ALA A 1 95 ? 0.658 0.006 -9.621 1.00 95.12 95 ALA A O 1
ATOM 796 N N . ILE A 1 96 ? -0.998 -1.505 -9.596 1.00 95.88 96 ILE A N 1
ATOM 797 C CA . ILE A 1 96 ? -2.067 -0.505 -9.453 1.00 95.88 96 ILE A CA 1
ATOM 798 C C . ILE A 1 96 ? -1.889 0.281 -8.149 1.00 95.88 96 ILE A C 1
ATOM 800 O O . ILE A 1 96 ? -2.012 1.505 -8.143 1.00 95.88 96 ILE A O 1
ATOM 804 N N . MET A 1 97 ? -1.541 -0.400 -7.055 1.00 96.00 97 MET A N 1
ATOM 805 C CA . MET A 1 97 ? -1.279 0.249 -5.769 1.00 96.00 97 MET A CA 1
ATOM 806 C C . MET A 1 97 ? -0.035 1.145 -5.803 1.00 96.00 97 MET A C 1
ATOM 808 O O . MET A 1 97 ? -0.011 2.178 -5.138 1.00 96.00 97 MET A O 1
ATOM 812 N N . TRP A 1 98 ? 0.968 0.808 -6.612 1.00 95.44 98 TRP A N 1
ATOM 813 C CA . TRP A 1 98 ? 2.161 1.629 -6.831 1.00 95.44 98 TRP A CA 1
ATOM 814 C C . TRP A 1 98 ? 1.980 2.765 -7.838 1.00 95.44 98 TRP A C 1
ATOM 816 O O . TRP A 1 98 ? 2.842 3.644 -7.915 1.00 95.44 98 TRP A O 1
ATOM 826 N N . LEU A 1 99 ? 0.869 2.798 -8.577 1.00 95.81 99 LEU A N 1
ATOM 827 C CA . LEU A 1 99 ? 0.618 3.791 -9.620 1.00 95.81 99 LEU A CA 1
ATOM 828 C C . LEU A 1 99 ? 0.819 5.246 -9.152 1.00 95.81 99 LEU A C 1
ATOM 830 O O . LEU A 1 99 ? 1.484 5.991 -9.873 1.00 95.81 99 LEU A O 1
ATOM 834 N N . PRO A 1 100 ? 0.333 5.686 -7.970 1.00 95.19 100 PRO A N 1
ATOM 835 C CA . PRO A 1 100 ? 0.557 7.059 -7.521 1.00 95.19 100 PRO A CA 1
ATOM 836 C C . PRO A 1 100 ? 2.043 7.377 -7.323 1.00 95.19 100 PRO A C 1
ATOM 838 O O . PRO A 1 100 ? 2.512 8.427 -7.758 1.00 95.19 100 PRO A O 1
ATOM 841 N N . ALA A 1 101 ? 2.793 6.460 -6.707 1.00 93.88 101 ALA A N 1
ATOM 842 C CA . ALA A 1 101 ? 4.226 6.623 -6.475 1.00 93.88 101 ALA A CA 1
ATOM 843 C C . ALA A 1 101 ? 5.000 6.679 -7.798 1.00 93.88 101 ALA A C 1
ATOM 845 O O . ALA A 1 101 ? 5.874 7.527 -7.968 1.00 93.88 101 ALA A O 1
ATOM 846 N N . TYR A 1 102 ? 4.617 5.829 -8.749 1.00 94.00 102 TYR A N 1
ATOM 847 C CA . TYR A 1 102 ? 5.180 5.810 -10.091 1.00 94.00 102 TYR A CA 1
ATOM 848 C C . TYR A 1 102 ? 4.901 7.101 -10.870 1.00 94.00 102 TYR A C 1
ATOM 850 O O . TYR A 1 102 ? 5.817 7.675 -11.445 1.00 94.00 102 TYR A O 1
ATOM 858 N N . ILE A 1 103 ? 3.666 7.615 -10.866 1.00 93.88 103 ILE A N 1
ATOM 859 C CA . ILE A 1 103 ? 3.341 8.878 -11.554 1.00 93.88 103 ILE A CA 1
ATOM 860 C C . ILE A 1 103 ? 4.169 10.034 -10.982 1.00 93.88 103 ILE A C 1
ATOM 862 O O . ILE A 1 103 ? 4.711 10.834 -11.742 1.00 93.88 103 ILE A O 1
ATOM 866 N N . ILE A 1 104 ? 4.309 10.109 -9.655 1.00 92.81 104 ILE A N 1
ATOM 867 C CA . ILE A 1 104 ? 5.122 11.145 -9.004 1.00 92.81 104 ILE A CA 1
ATOM 868 C C . ILE A 1 104 ? 6.593 10.999 -9.398 1.00 92.81 104 ILE A C 1
ATOM 870 O O . ILE A 1 104 ? 7.251 11.990 -9.715 1.00 92.81 104 ILE A O 1
ATOM 874 N N . SER A 1 105 ? 7.119 9.774 -9.425 1.00 92.00 105 SER A N 1
ATOM 875 C CA . SER A 1 105 ? 8.516 9.551 -9.784 1.00 92.00 105 SER A CA 1
ATOM 876 C C . SER A 1 105 ? 8.826 9.886 -11.243 1.00 92.00 105 SER A C 1
ATOM 878 O O . SER A 1 105 ? 9.975 10.204 -11.555 1.00 92.00 105 SER A O 1
ATOM 880 N N . ARG A 1 106 ? 7.822 9.881 -12.135 1.00 90.88 106 ARG A N 1
ATOM 881 C CA . ARG A 1 106 ? 7.994 10.287 -13.540 1.00 90.88 106 ARG A CA 1
ATOM 882 C C . ARG A 1 106 ? 8.416 11.737 -13.716 1.00 90.88 106 ARG A C 1
ATOM 884 O O . ARG A 1 106 ? 9.056 12.023 -14.719 1.00 90.88 106 ARG A O 1
ATOM 891 N N . ILE A 1 107 ? 8.146 12.615 -12.749 1.00 93.12 107 ILE A N 1
ATOM 892 C CA . ILE A 1 107 ? 8.602 14.016 -12.774 1.00 93.12 107 ILE A CA 1
ATOM 893 C C . ILE A 1 107 ? 10.135 14.100 -12.870 1.00 93.12 107 ILE A C 1
ATOM 895 O O . ILE A 1 107 ? 10.675 15.054 -13.416 1.00 93.12 107 ILE A O 1
ATOM 899 N N . PHE A 1 108 ? 10.839 13.091 -12.353 1.00 91.50 108 PHE A N 1
ATOM 900 C CA . PHE A 1 108 ? 12.299 13.051 -12.305 1.00 91.50 108 PHE A CA 1
ATOM 901 C C . PHE A 1 108 ? 12.931 12.297 -13.482 1.00 91.50 108 PHE A C 1
ATOM 903 O O . PHE A 1 108 ? 14.151 12.157 -13.505 1.00 91.50 108 PHE A O 1
ATOM 910 N N . GLU A 1 109 ? 12.119 11.748 -14.397 1.00 88.12 109 GLU A N 1
ATOM 911 C CA . GLU A 1 109 ? 12.556 11.015 -15.599 1.00 88.12 109 GLU A CA 1
ATOM 912 C C . GLU A 1 109 ? 13.625 9.933 -15.335 1.00 88.12 109 GLU A C 1
ATOM 914 O O . GLU A 1 109 ? 14.436 9.589 -16.191 1.00 88.12 109 GLU A O 1
ATOM 919 N N . SER A 1 110 ? 13.621 9.359 -14.128 1.00 86.75 110 SER A N 1
ATOM 920 C CA . SER A 1 110 ? 14.634 8.407 -13.681 1.00 86.75 110 SER A CA 1
ATOM 921 C C . SER A 1 110 ? 14.002 7.122 -13.166 1.00 86.75 110 SER A C 1
ATOM 923 O O . SER A 1 110 ? 13.142 7.109 -12.274 1.00 86.75 110 SER A O 1
ATOM 925 N N . ARG A 1 111 ? 14.482 5.997 -13.701 1.00 83.81 111 ARG A N 1
ATOM 926 C CA . ARG A 1 111 ? 14.072 4.663 -13.258 1.00 83.81 111 ARG A CA 1
ATOM 927 C C . ARG A 1 111 ? 14.486 4.398 -11.813 1.00 83.81 111 ARG A C 1
ATOM 929 O O . ARG A 1 111 ? 13.687 3.863 -11.051 1.00 83.81 111 ARG A O 1
ATOM 936 N N . SER A 1 112 ? 15.695 4.802 -11.426 1.00 86.38 112 SER A N 1
ATOM 937 C CA . SER A 1 112 ? 16.194 4.637 -10.056 1.00 86.38 112 SER A CA 1
ATOM 938 C C . SER A 1 112 ? 15.337 5.409 -9.057 1.00 86.38 112 SER A C 1
ATOM 940 O O . SER A 1 112 ? 14.993 4.884 -8.003 1.00 86.38 112 SER A O 1
ATOM 942 N N . VAL A 1 113 ? 14.908 6.623 -9.419 1.00 88.31 113 VAL A N 1
ATOM 943 C CA . VAL A 1 113 ? 13.965 7.400 -8.602 1.00 88.31 113 VAL A CA 1
ATOM 944 C C . VAL A 1 113 ? 12.613 6.691 -8.520 1.00 88.31 113 VAL A C 1
ATOM 946 O O . VAL A 1 113 ? 12.039 6.598 -7.440 1.00 88.31 113 VAL A O 1
ATOM 949 N N . SER A 1 114 ? 12.134 6.106 -9.618 1.00 89.62 114 SER A N 1
ATOM 950 C CA . SER A 1 114 ? 10.887 5.326 -9.612 1.00 89.62 114 SER A CA 1
ATOM 951 C C . SER A 1 114 ? 10.933 4.135 -8.660 1.00 89.62 114 SER A C 1
ATOM 953 O O . SER A 1 114 ? 9.988 3.932 -7.901 1.00 89.62 114 SER A O 1
ATOM 955 N N . ILE A 1 115 ? 12.056 3.417 -8.614 1.00 88.12 115 ILE A N 1
ATOM 956 C CA . ILE A 1 115 ? 12.278 2.330 -7.652 1.00 88.12 115 ILE A CA 1
ATOM 957 C C . ILE A 1 115 ? 12.219 2.849 -6.212 1.00 88.12 115 ILE A C 1
ATOM 959 O O . ILE A 1 115 ? 11.524 2.275 -5.379 1.00 88.12 115 ILE A O 1
ATOM 963 N N . ILE A 1 116 ? 12.900 3.960 -5.919 1.00 88.88 116 ILE A N 1
ATOM 964 C CA . ILE A 1 116 ? 12.917 4.556 -4.575 1.00 88.88 116 ILE A CA 1
ATOM 965 C C . ILE A 1 116 ? 11.503 4.945 -4.127 1.00 88.88 116 ILE A C 1
ATOM 967 O O . ILE A 1 116 ? 11.109 4.628 -3.005 1.00 88.88 116 ILE A O 1
ATOM 971 N N . PHE A 1 117 ? 10.725 5.592 -4.998 1.00 90.31 117 PHE A N 1
ATOM 972 C CA . PHE A 1 117 ? 9.351 5.995 -4.689 1.00 90.31 117 PHE A CA 1
ATOM 973 C C . PHE A 1 117 ? 8.427 4.796 -4.476 1.00 90.31 117 PHE A C 1
ATOM 975 O O . PHE A 1 117 ? 7.646 4.799 -3.524 1.00 90.31 117 PHE A O 1
ATOM 982 N N . VAL A 1 118 ? 8.528 3.764 -5.319 1.00 91.06 118 VAL A N 1
ATOM 983 C CA . VAL A 1 118 ? 7.766 2.520 -5.142 1.00 91.06 118 VAL A CA 1
ATOM 984 C C . VAL A 1 118 ? 8.121 1.860 -3.816 1.00 91.06 118 VAL A C 1
ATOM 986 O O . VAL A 1 118 ? 7.225 1.534 -3.042 1.00 91.06 118 VAL A O 1
ATOM 989 N N . ASN A 1 119 ? 9.410 1.737 -3.511 1.00 90.44 119 ASN A N 1
ATOM 990 C CA . ASN A 1 119 ? 9.875 1.131 -2.272 1.00 90.44 119 ASN A CA 1
ATOM 991 C C . ASN A 1 119 ? 9.382 1.899 -1.044 1.00 90.44 119 ASN A C 1
ATOM 993 O O . ASN A 1 119 ? 8.810 1.298 -0.139 1.00 90.44 119 ASN A O 1
ATOM 997 N N . PHE A 1 120 ? 9.520 3.227 -1.047 1.00 88.94 120 PHE A N 1
ATOM 998 C CA . PHE A 1 120 ? 8.983 4.089 0.004 1.00 88.94 120 PHE A CA 1
ATOM 999 C C . PHE A 1 120 ? 7.478 3.869 0.206 1.00 88.94 120 PHE A C 1
ATOM 1001 O O . PHE A 1 120 ? 7.001 3.734 1.335 1.00 88.94 120 PHE A O 1
ATOM 1008 N N . PHE A 1 121 ? 6.721 3.812 -0.892 1.00 91.44 121 PHE A N 1
ATOM 1009 C CA . PHE A 1 121 ? 5.277 3.632 -0.841 1.00 91.44 121 PHE A CA 1
ATOM 1010 C C . PHE A 1 121 ? 4.884 2.241 -0.330 1.00 91.44 121 PHE A C 1
ATOM 1012 O O . PHE A 1 121 ? 4.000 2.134 0.518 1.00 91.44 121 PHE A O 1
ATOM 1019 N N . SER A 1 122 ? 5.574 1.184 -0.760 1.00 92.69 122 SER A N 1
ATOM 1020 C CA . SER A 1 122 ? 5.411 -0.171 -0.221 1.00 92.69 122 SER A CA 1
ATOM 1021 C C . SER A 1 122 ? 5.647 -0.228 1.282 1.00 92.69 122 SER A C 1
ATOM 1023 O O . SER A 1 122 ? 4.809 -0.740 2.021 1.00 92.69 122 SER A O 1
ATOM 1025 N N . SER A 1 123 ? 6.753 0.341 1.767 1.00 91.44 123 SER A N 1
ATOM 1026 C CA . SER A 1 123 ? 7.047 0.406 3.201 1.00 91.44 123 SER A CA 1
ATOM 1027 C C . SER A 1 123 ? 5.935 1.124 3.968 1.00 91.44 123 SER A C 1
ATOM 1029 O O . SER A 1 123 ? 5.510 0.670 5.032 1.00 91.44 123 SER A O 1
ATOM 1031 N N . LEU A 1 124 ? 5.414 2.220 3.404 1.00 91.31 124 LEU A N 1
ATOM 1032 C CA . LEU A 1 124 ? 4.304 2.965 3.987 1.00 91.31 124 LEU A CA 1
ATOM 1033 C C . LEU A 1 124 ? 3.027 2.118 4.066 1.00 91.31 124 LEU A C 1
ATOM 1035 O O . LEU A 1 124 ? 2.366 2.126 5.104 1.00 91.31 124 LEU A O 1
ATOM 1039 N N . LEU A 1 125 ? 2.698 1.355 3.018 1.00 94.25 125 LEU A N 1
ATOM 1040 C CA . LEU A 1 125 ? 1.571 0.415 3.027 1.00 94.25 125 LEU A CA 1
ATOM 1041 C C . LEU A 1 125 ? 1.762 -0.682 4.080 1.00 94.25 125 LEU A C 1
ATOM 1043 O O . LEU A 1 125 ? 0.837 -0.959 4.847 1.00 94.25 125 LEU A O 1
ATOM 1047 N N . GLY A 1 126 ? 2.973 -1.236 4.190 1.00 93.25 126 GLY A N 1
ATOM 1048 C CA . GLY A 1 126 ? 3.329 -2.199 5.230 1.00 93.25 126 GLY A CA 1
ATOM 1049 C C . GLY A 1 126 ? 3.024 -1.664 6.630 1.00 93.25 126 GLY A C 1
ATOM 1050 O O . GLY A 1 126 ? 2.406 -2.354 7.439 1.00 93.25 126 GLY A O 1
ATOM 1051 N N . ILE A 1 127 ? 3.335 -0.397 6.899 1.00 91.38 127 ILE A N 1
ATOM 1052 C CA . ILE A 1 127 ? 3.051 0.235 8.195 1.00 91.38 127 ILE A CA 1
ATOM 1053 C C . ILE A 1 127 ? 1.569 0.612 8.336 1.00 91.38 127 ILE A C 1
ATOM 1055 O O . ILE A 1 127 ? 0.985 0.455 9.411 1.00 91.38 127 ILE A O 1
ATOM 1059 N N . PHE A 1 128 ? 0.911 1.057 7.264 1.00 94.12 128 PHE A N 1
ATOM 1060 C CA . PHE A 1 128 ? -0.526 1.336 7.273 1.00 94.12 128 PHE A CA 1
ATOM 1061 C C . PHE A 1 128 ? -1.391 0.089 7.446 1.00 94.12 128 PHE A C 1
ATOM 1063 O O . PHE A 1 128 ? -2.512 0.213 7.941 1.00 94.12 128 PHE A O 1
ATOM 1070 N N . SER A 1 129 ? -0.885 -1.110 7.159 1.00 96.38 129 SER A N 1
ATOM 1071 C CA . SER A 1 129 ? -1.585 -2.348 7.523 1.00 96.38 129 SER A CA 1
ATOM 1072 C C . SER A 1 129 ? -1.893 -2.405 9.031 1.00 96.38 129 SER A C 1
ATOM 1074 O O . SER A 1 129 ? -2.992 -2.784 9.444 1.00 96.38 129 SER A O 1
ATOM 1076 N N . LEU A 1 130 ? -0.985 -1.890 9.873 1.00 96.06 130 LEU A N 1
ATOM 1077 C CA . LEU A 1 130 ? -1.140 -1.869 11.330 1.00 96.06 130 LEU A CA 1
ATOM 1078 C C . LEU A 1 130 ? -2.304 -0.993 11.781 1.00 96.06 130 LEU A C 1
ATOM 1080 O O . LEU A 1 130 ? -2.928 -1.268 12.805 1.00 96.06 130 LEU A O 1
ATOM 1084 N N . PHE A 1 131 ? -2.627 0.053 11.016 1.00 96.88 131 PHE A N 1
ATOM 1085 C CA . PHE A 1 131 ? -3.788 0.886 11.300 1.00 96.88 131 PHE A CA 1
ATOM 1086 C C . PHE A 1 131 ? -5.079 0.070 11.207 1.00 96.88 131 PHE A C 1
ATOM 1088 O O . PHE A 1 131 ? -5.919 0.156 12.104 1.00 96.88 131 PHE A O 1
ATOM 1095 N N . PHE A 1 132 ? -5.233 -0.751 10.167 1.00 98.19 132 PHE A N 1
ATOM 1096 C CA . PHE A 1 132 ? -6.425 -1.579 10.004 1.00 98.19 132 PHE A CA 1
ATOM 1097 C C . PHE A 1 132 ? -6.450 -2.784 10.946 1.00 98.19 132 PHE A C 1
ATOM 1099 O O . PHE A 1 132 ? -7.525 -3.132 11.438 1.00 98.19 132 PHE A O 1
ATOM 1106 N N . VAL A 1 133 ? -5.291 -3.351 11.296 1.00 98.12 133 VAL A N 1
ATOM 1107 C CA . VAL A 1 133 ? -5.181 -4.335 12.388 1.00 98.12 133 VAL A CA 1
ATOM 1108 C C . VAL A 1 133 ? -5.686 -3.727 13.699 1.00 98.12 133 VAL A C 1
ATOM 1110 O O . VAL A 1 133 ? -6.608 -4.261 14.315 1.00 98.12 133 VAL A O 1
ATOM 1113 N N . TYR A 1 134 ? -5.172 -2.555 14.079 1.00 98.25 134 TYR A N 1
ATOM 1114 C CA . TYR A 1 134 ? -5.616 -1.828 15.268 1.00 98.25 134 TYR A CA 1
ATOM 1115 C C . TYR A 1 134 ? -7.124 -1.559 15.242 1.00 98.25 134 TYR A C 1
ATOM 1117 O O . TYR A 1 134 ? -7.825 -1.827 16.216 1.00 98.25 134 TYR A O 1
ATOM 1125 N N . LYS A 1 135 ? -7.651 -1.059 14.119 1.00 98.44 135 LYS A N 1
ATOM 1126 C CA . LYS A 1 135 ? -9.086 -0.788 13.966 1.00 98.44 135 LYS A CA 1
ATOM 1127 C C . LYS A 1 135 ? -9.936 -2.048 14.089 1.00 98.44 135 LYS A C 1
ATOM 1129 O O . LYS A 1 135 ? -10.997 -1.985 14.703 1.00 98.44 135 LYS A O 1
ATOM 1134 N N . THR A 1 136 ? -9.461 -3.170 13.561 1.00 98.50 136 THR A N 1
ATOM 1135 C CA . THR A 1 136 ? -10.124 -4.471 13.684 1.00 98.50 136 THR A CA 1
ATOM 1136 C C . THR A 1 136 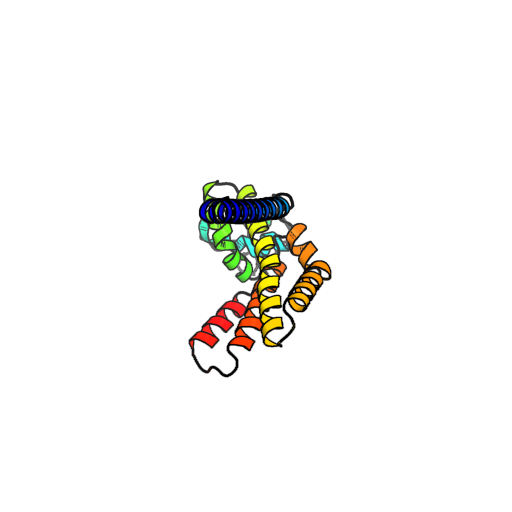? -10.176 -4.927 15.140 1.00 98.50 136 THR A C 1
ATOM 1138 O O . THR A 1 136 ? -11.246 -5.280 15.623 1.00 98.50 136 THR A O 1
ATOM 1141 N N . LEU A 1 137 ? -9.070 -4.824 15.884 1.00 98.50 137 LEU A N 1
ATOM 1142 C CA . LEU A 1 137 ? -9.028 -5.157 17.316 1.00 98.50 137 LEU A CA 1
ATOM 1143 C C . LEU A 1 137 ? -10.020 -4.321 18.142 1.00 98.50 137 LEU A C 1
ATOM 1145 O O . LEU A 1 137 ? -10.664 -4.830 19.058 1.00 98.50 137 LEU A O 1
ATOM 1149 N N . LEU A 1 138 ? -10.220 -3.049 17.784 1.00 98.38 138 LEU A N 1
ATOM 1150 C CA . LEU A 1 138 ? -11.222 -2.214 18.451 1.00 98.38 138 LEU A CA 1
ATOM 1151 C C . LEU A 1 138 ? -12.665 -2.687 18.218 1.00 98.38 138 LEU A C 1
ATOM 1153 O O . LEU A 1 138 ? -13.504 -2.479 19.094 1.00 98.38 138 LEU A O 1
ATOM 1157 N N . LEU A 1 139 ? -12.969 -3.337 17.087 1.00 97.94 139 LEU A N 1
ATOM 1158 C CA . LEU A 1 139 ? -14.290 -3.945 16.863 1.00 97.94 139 LEU A CA 1
ATOM 1159 C C . LEU A 1 139 ? -14.548 -5.098 17.845 1.00 97.94 139 LEU A C 1
ATOM 1161 O O . LEU A 1 139 ? -15.683 -5.301 18.269 1.00 97.94 139 LEU A O 1
ATOM 1165 N N . PHE A 1 140 ? -13.489 -5.789 18.277 1.00 97.38 140 PHE A N 1
ATOM 1166 C CA . PHE A 1 140 ? -13.534 -6.832 19.306 1.00 97.38 140 PHE A CA 1
ATOM 1167 C C . PHE A 1 140 ? -13.480 -6.290 20.741 1.00 97.38 140 PHE A C 1
ATOM 1169 O O . PHE A 1 140 ? -13.317 -7.060 21.685 1.00 97.38 140 PHE A O 1
ATOM 1176 N N . LYS A 1 141 ? -13.640 -4.972 20.931 1.00 97.44 141 LYS A N 1
ATOM 1177 C CA . LYS A 1 141 ? -13.605 -4.304 22.244 1.00 97.44 141 LYS A CA 1
ATOM 1178 C C . LYS A 1 141 ? -12.280 -4.489 22.999 1.00 97.44 141 LYS A C 1
ATOM 1180 O O . LYS A 1 141 ? -12.247 -4.344 24.219 1.00 97.44 141 LYS A O 1
ATOM 1185 N N . THR A 1 142 ? -11.183 -4.767 22.293 1.00 97.88 142 THR A N 1
ATOM 1186 C CA . THR A 1 142 ? -9.845 -4.754 22.892 1.00 97.88 142 THR A CA 1
ATOM 1187 C C . THR A 1 142 ? -9.521 -3.347 23.400 1.00 97.88 142 THR A C 1
ATOM 1189 O O . THR A 1 142 ? -9.802 -2.348 22.732 1.00 97.88 142 THR A O 1
ATOM 1192 N N . GLU A 1 143 ? -8.924 -3.258 24.588 1.00 98.00 143 GLU A N 1
ATOM 1193 C CA . GLU A 1 143 ? -8.463 -1.989 25.152 1.00 98.00 143 GLU A CA 1
ATOM 1194 C C . GLU A 1 143 ? -7.447 -1.317 24.200 1.00 98.00 143 GLU A C 1
ATOM 1196 O O . GLU A 1 143 ? -6.672 -1.984 23.513 1.00 98.00 143 GLU A O 1
ATOM 1201 N N . LYS A 1 144 ? -7.480 0.018 24.095 1.00 97.62 144 LYS A N 1
ATOM 1202 C CA . LYS A 1 144 ? -6.752 0.775 23.062 1.00 97.62 144 LYS A CA 1
ATOM 1203 C C . LYS A 1 144 ? -5.237 0.612 23.150 1.00 97.62 144 LYS A C 1
ATOM 1205 O O . LYS A 1 144 ? -4.582 0.564 22.110 1.00 97.62 144 LYS A O 1
ATOM 1210 N N . PHE A 1 145 ? -4.667 0.617 24.348 1.00 97.12 145 PHE A N 1
ATOM 1211 C CA . PHE A 1 145 ? -3.236 0.426 24.545 1.00 97.12 145 PHE A CA 1
ATOM 1212 C C . PHE A 1 145 ? -2.825 -1.009 24.199 1.00 97.12 145 PHE A C 1
ATOM 1214 O O . PHE A 1 145 ? -1.897 -1.189 23.410 1.00 97.12 145 PHE A O 1
ATOM 1221 N N . ILE A 1 146 ? -3.580 -2.010 24.655 1.00 98.06 146 ILE A N 1
ATOM 1222 C CA . ILE A 1 146 ? -3.363 -3.418 24.293 1.00 98.06 146 ILE A CA 1
ATOM 1223 C C . ILE A 1 146 ? -3.462 -3.617 22.773 1.00 98.06 146 ILE A C 1
ATOM 1225 O O . ILE A 1 146 ? -2.587 -4.239 22.179 1.00 98.06 146 ILE A O 1
ATOM 1229 N N . ALA A 1 147 ? -4.459 -3.031 22.106 1.00 97.81 147 ALA A N 1
ATOM 1230 C CA . ALA A 1 147 ? -4.618 -3.139 20.656 1.00 97.81 147 ALA A CA 1
ATOM 1231 C C . ALA A 1 147 ? -3.422 -2.549 19.882 1.00 97.81 147 ALA A C 1
ATOM 1233 O O . ALA A 1 147 ? -3.012 -3.098 18.856 1.00 97.81 147 ALA A O 1
ATOM 1234 N N . LYS A 1 148 ? -2.830 -1.451 20.375 1.00 96.19 148 LYS A N 1
ATOM 1235 C CA . LYS A 1 148 ? -1.595 -0.886 19.805 1.00 96.19 148 LYS A CA 1
ATOM 1236 C C . LYS A 1 148 ? -0.409 -1.821 20.001 1.00 96.19 148 LYS A C 1
ATOM 1238 O O . LYS A 1 148 ? 0.333 -2.030 19.048 1.00 96.19 148 LYS A O 1
ATOM 1243 N N . LEU A 1 149 ? -0.247 -2.384 21.202 1.00 97.56 149 LEU A N 1
ATOM 1244 C CA . LEU A 1 149 ? 0.824 -3.339 21.484 1.00 97.56 149 LEU A CA 1
ATOM 1245 C C . LEU A 1 149 ? 0.710 -4.579 20.599 1.00 97.56 149 LEU A C 1
ATOM 1247 O O . LEU A 1 149 ? 1.692 -4.951 19.973 1.00 97.56 149 LEU A O 1
ATOM 1251 N N . ILE A 1 150 ? -0.483 -5.165 20.473 1.00 97.44 150 ILE A N 1
ATOM 1252 C CA . ILE A 1 150 ? -0.717 -6.316 19.590 1.00 97.44 150 ILE A CA 1
ATOM 1253 C C . ILE A 1 150 ? -0.360 -5.964 18.144 1.00 97.44 150 ILE A C 1
ATOM 1255 O O . ILE A 1 150 ? 0.367 -6.710 17.501 1.00 97.44 150 ILE A O 1
ATOM 1259 N N . SER A 1 151 ? -0.819 -4.814 17.639 1.00 95.88 151 SER A N 1
ATOM 1260 C CA . SER A 1 151 ? -0.504 -4.386 16.267 1.00 95.88 151 SER A CA 1
ATOM 1261 C C . SER A 1 151 ? 1.008 -4.226 16.060 1.00 95.88 151 SER A C 1
ATOM 1263 O O . SER A 1 151 ? 1.543 -4.660 15.045 1.00 95.88 151 SER A O 1
ATOM 1265 N N . LEU A 1 152 ? 1.715 -3.659 17.043 1.00 94.56 152 LEU A N 1
ATOM 1266 C CA . LEU A 1 152 ? 3.170 -3.524 17.008 1.00 94.56 152 LEU A CA 1
ATOM 1267 C C . LEU A 1 152 ? 3.880 -4.886 17.063 1.00 94.56 152 LEU A C 1
ATOM 1269 O O . LEU A 1 152 ? 4.824 -5.106 16.310 1.00 94.56 152 LEU A O 1
ATOM 1273 N N . PHE A 1 153 ? 3.424 -5.811 17.908 1.00 96.12 153 PHE A N 1
ATOM 1274 C CA . PHE A 1 153 ? 3.985 -7.160 17.984 1.00 96.12 153 PHE A CA 1
ATOM 1275 C C . PHE A 1 153 ? 3.718 -7.977 16.720 1.00 96.12 153 PHE A C 1
ATOM 1277 O O . PHE A 1 153 ? 4.590 -8.732 16.312 1.00 96.12 153 PHE A O 1
ATOM 1284 N N . ILE A 1 154 ? 2.576 -7.792 16.054 1.00 94.69 154 ILE A N 1
ATOM 1285 C CA . ILE A 1 154 ? 2.323 -8.386 14.735 1.00 94.69 154 ILE A CA 1
ATOM 1286 C C . ILE A 1 154 ? 3.329 -7.850 13.714 1.00 94.69 154 ILE A C 1
ATOM 1288 O O . ILE A 1 154 ? 3.875 -8.626 12.937 1.00 94.69 154 ILE A O 1
ATOM 1292 N N . PHE A 1 155 ? 3.617 -6.545 13.723 1.00 93.50 155 PHE A N 1
ATOM 1293 C CA . PHE A 1 155 ? 4.629 -5.972 12.835 1.00 93.50 155 PHE A CA 1
ATOM 1294 C C . PHE A 1 155 ? 6.008 -6.583 13.093 1.00 93.50 155 PHE A C 1
ATOM 1296 O O . PHE A 1 155 ? 6.596 -7.165 12.190 1.00 93.50 155 PHE A O 1
ATOM 1303 N N . LEU A 1 156 ? 6.490 -6.489 14.336 1.00 92.75 156 LEU A N 1
ATOM 1304 C CA . LEU A 1 156 ? 7.844 -6.895 14.723 1.00 92.75 156 LEU A CA 1
ATOM 1305 C C . LEU A 1 156 ? 8.050 -8.415 14.732 1.00 92.75 156 LEU A C 1
ATOM 1307 O O . LEU A 1 156 ? 9.165 -8.879 14.526 1.00 92.75 156 LEU A O 1
ATOM 1311 N N . GLY A 1 157 ? 6.992 -9.179 14.994 1.00 93.12 157 GLY A N 1
ATOM 1312 C CA . GLY A 1 157 ? 7.014 -10.638 15.081 1.00 93.12 157 GLY A CA 1
ATOM 1313 C C . GLY A 1 157 ? 6.679 -11.352 13.774 1.00 93.12 157 GLY A C 1
ATOM 1314 O O . GLY A 1 157 ? 6.596 -12.576 13.769 1.00 93.12 157 GLY A O 1
ATOM 1315 N N . SER A 1 158 ? 6.461 -10.622 12.677 1.00 93.88 158 SER A N 1
ATOM 1316 C CA . SER A 1 158 ? 6.174 -11.203 11.362 1.00 93.88 158 SER A CA 1
ATOM 1317 C C . SER A 1 158 ? 7.243 -10.829 10.328 1.00 93.88 158 SER A C 1
ATOM 1319 O O . SER A 1 158 ? 8.026 -9.900 10.542 1.00 93.88 158 SER A O 1
ATOM 1321 N N . PRO A 1 159 ? 7.248 -11.483 9.149 1.00 93.12 159 PRO A N 1
ATOM 1322 C CA . PRO A 1 159 ? 8.102 -11.084 8.028 1.00 93.12 159 PRO A CA 1
ATOM 1323 C C . PRO A 1 159 ? 7.822 -9.670 7.493 1.00 93.12 159 PRO A C 1
ATOM 1325 O O . PRO A 1 159 ? 8.534 -9.193 6.612 1.00 93.12 159 PRO A O 1
ATOM 1328 N N . LEU A 1 160 ? 6.798 -8.974 8.000 1.00 91.69 160 LEU A N 1
ATOM 1329 C CA . LEU A 1 160 ? 6.403 -7.659 7.512 1.00 91.69 160 LEU A CA 1
ATOM 1330 C C . LEU A 1 160 ? 7.504 -6.607 7.698 1.00 91.69 160 LEU A C 1
ATOM 1332 O O . LEU A 1 160 ? 7.637 -5.746 6.835 1.00 91.69 160 LEU A O 1
ATOM 1336 N N . VAL A 1 161 ? 8.338 -6.691 8.744 1.00 90.44 161 VAL A N 1
ATOM 1337 C CA . VAL A 1 161 ? 9.528 -5.822 8.880 1.00 90.44 161 VAL A CA 1
ATOM 1338 C C . VAL A 1 161 ? 10.499 -6.054 7.724 1.00 90.44 161 VAL A C 1
ATOM 1340 O O . VAL A 1 161 ? 10.917 -5.101 7.070 1.00 90.44 161 VAL A O 1
ATOM 1343 N N . PHE A 1 162 ? 10.818 -7.314 7.429 1.00 88.31 162 PHE A N 1
ATOM 1344 C CA . PHE A 1 162 ? 11.722 -7.674 6.338 1.00 88.31 162 PHE A CA 1
ATOM 1345 C C . PHE A 1 162 ? 11.192 -7.171 4.990 1.00 88.31 162 P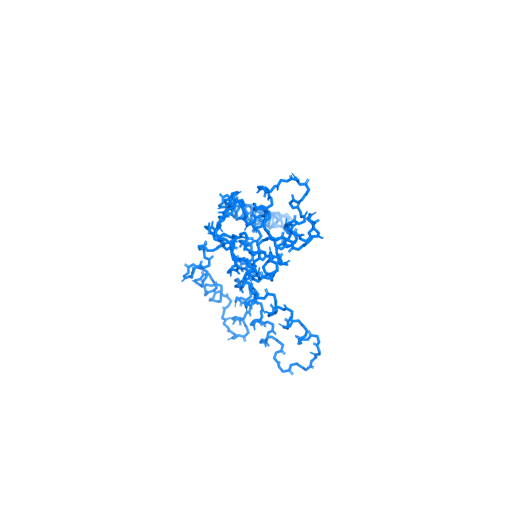HE A C 1
ATOM 1347 O O . PHE A 1 162 ? 11.904 -6.507 4.239 1.00 88.31 162 PHE A O 1
ATOM 1354 N N . TYR A 1 163 ? 9.910 -7.394 4.717 1.00 90.50 163 TYR A N 1
ATOM 1355 C CA . TYR A 1 163 ? 9.289 -6.943 3.478 1.00 90.50 163 TYR A CA 1
ATOM 1356 C C . TYR A 1 163 ? 9.005 -5.441 3.434 1.00 90.50 163 TYR A C 1
ATOM 1358 O O . TYR A 1 163 ? 8.856 -4.905 2.348 1.00 90.50 163 TYR A O 1
ATOM 1366 N N . SER A 1 164 ? 8.972 -4.739 4.567 1.00 89.62 164 SER A N 1
ATOM 1367 C CA . SER A 1 164 ? 8.840 -3.277 4.579 1.00 89.62 164 SER A CA 1
ATOM 1368 C C . SER A 1 164 ? 10.174 -2.568 4.378 1.00 89.62 164 SER A C 1
ATOM 1370 O O . SER A 1 164 ? 10.164 -1.438 3.912 1.00 89.62 164 SER A O 1
ATOM 1372 N N . TYR A 1 165 ? 11.310 -3.182 4.720 1.00 85.38 165 TYR A N 1
ATOM 1373 C CA . TYR A 1 165 ? 12.594 -2.467 4.751 1.00 85.38 165 TYR A CA 1
ATOM 1374 C C . TYR A 1 165 ? 13.729 -3.115 3.961 1.00 85.38 165 TYR A C 1
ATOM 1376 O O . TYR A 1 165 ? 14.616 -2.403 3.512 1.00 85.38 165 TYR A O 1
ATOM 1384 N N . VAL A 1 166 ? 13.730 -4.435 3.782 1.00 84.62 166 VAL A N 1
ATOM 1385 C CA . VAL A 1 166 ? 14.814 -5.147 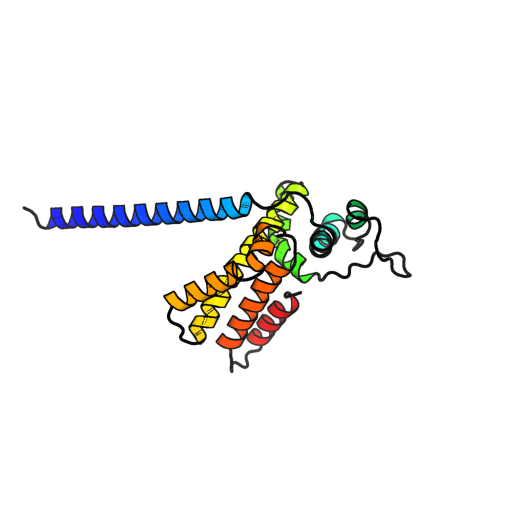3.084 1.00 84.62 166 VAL A CA 1
ATOM 1386 C C . VAL A 1 166 ? 14.453 -5.374 1.620 1.00 84.62 166 VAL A C 1
ATOM 1388 O O . VAL A 1 166 ? 15.235 -5.063 0.727 1.00 84.62 166 VAL A O 1
ATOM 1391 N N . ILE A 1 167 ? 13.240 -5.870 1.359 1.00 87.19 167 ILE A N 1
ATOM 1392 C CA . ILE A 1 167 ? 12.742 -6.122 -0.003 1.00 87.19 167 ILE A CA 1
ATOM 1393 C C . ILE A 1 167 ? 11.375 -5.440 -0.195 1.00 87.19 167 ILE A C 1
ATOM 1395 O O . ILE A 1 167 ? 10.378 -6.129 -0.358 1.00 87.19 167 ILE A O 1
ATOM 1399 N N . PRO A 1 168 ? 11.289 -4.097 -0.167 1.00 87.31 168 PRO A N 1
ATOM 1400 C CA . PRO A 1 168 ? 10.014 -3.369 -0.265 1.00 87.31 168 PRO A CA 1
ATOM 1401 C C . PRO A 1 168 ? 9.311 -3.478 -1.626 1.00 87.31 168 PRO A C 1
ATOM 1403 O O . PRO A 1 168 ? 8.093 -3.346 -1.718 1.00 87.31 168 PRO A O 1
ATOM 1406 N N . GLN A 1 169 ? 10.049 -3.785 -2.684 1.00 86.12 169 GLN A N 1
ATOM 1407 C CA . GLN A 1 169 ? 9.520 -4.086 -4.015 1.00 86.12 169 GLN A CA 1
ATOM 1408 C C . GLN A 1 169 ? 8.924 -5.489 -4.126 1.00 86.12 169 GLN A C 1
ATOM 1410 O O . GLN A 1 169 ? 9.344 -6.296 -4.944 1.00 86.12 169 GLN A O 1
ATOM 1415 N N . ASN A 1 170 ? 7.965 -5.814 -3.278 1.00 87.81 170 ASN A N 1
ATOM 1416 C CA . ASN A 1 170 ? 7.264 -7.087 -3.326 1.00 87.81 170 ASN A CA 1
ATOM 1417 C C . ASN A 1 170 ? 5.774 -6.864 -3.037 1.00 87.81 170 ASN A C 1
ATOM 1419 O O . ASN A 1 170 ? 5.394 -5.788 -2.561 1.00 87.81 170 ASN A O 1
ATOM 1423 N N . PRO A 1 171 ? 4.921 -7.870 -3.265 1.00 92.44 171 PRO A N 1
ATOM 1424 C CA . PRO A 1 171 ? 3.486 -7.712 -3.094 1.00 92.44 171 PRO A CA 1
ATOM 1425 C C . PRO A 1 171 ? 3.066 -7.814 -1.623 1.00 92.44 171 PRO A C 1
ATOM 1427 O O . PRO A 1 171 ? 1.928 -7.502 -1.287 1.00 92.44 171 PRO A O 1
ATOM 1430 N N . HIS A 1 172 ? 3.934 -8.265 -0.710 1.00 93.94 172 HIS A N 1
ATOM 1431 C CA . HIS A 1 172 ? 3.554 -8.624 0.657 1.00 93.94 172 HIS A CA 1
ATOM 1432 C C . HIS A 1 172 ? 3.110 -7.422 1.484 1.00 93.94 172 HIS A C 1
ATOM 1434 O O . HIS A 1 172 ? 2.161 -7.538 2.255 1.00 93.94 172 HIS A O 1
ATOM 1440 N N . THR A 1 173 ? 3.751 -6.262 1.329 1.00 94.25 173 THR A N 1
ATOM 1441 C CA . THR A 1 173 ? 3.339 -5.040 2.043 1.00 94.25 173 THR A CA 1
ATOM 1442 C C . THR A 1 173 ? 1.988 -4.523 1.546 1.00 94.25 173 THR A C 1
ATOM 1444 O O . THR A 1 173 ? 1.119 -4.183 2.352 1.00 94.25 173 THR A O 1
ATOM 1447 N N . VAL A 1 174 ? 1.781 -4.547 0.226 1.00 95.50 174 VAL A N 1
ATOM 1448 C CA . VAL A 1 174 ? 0.511 -4.213 -0.430 1.00 95.50 174 VAL A CA 1
ATOM 1449 C C . VAL A 1 174 ? -0.591 -5.176 0.015 1.00 95.50 174 VAL A C 1
ATOM 1451 O O . VAL A 1 174 ? -1.656 -4.748 0.459 1.00 95.50 174 VAL A O 1
ATOM 1454 N N . THR A 1 175 ? -0.314 -6.476 -0.026 1.00 95.62 175 THR A N 1
ATOM 1455 C CA . THR A 1 175 ? -1.246 -7.536 0.369 1.00 95.62 175 THR A CA 1
ATOM 1456 C C . THR A 1 175 ? -1.581 -7.443 1.853 1.00 95.62 175 THR A C 1
ATOM 1458 O O . THR A 1 175 ? -2.749 -7.510 2.218 1.00 95.62 175 THR A O 1
ATOM 1461 N N . ALA A 1 176 ? -0.602 -7.211 2.734 1.00 96.88 176 ALA A N 1
ATOM 1462 C CA . ALA A 1 176 ? -0.849 -7.023 4.164 1.00 96.88 176 ALA A CA 1
ATOM 1463 C C . ALA A 1 176 ? -1.775 -5.824 4.423 1.00 96.88 176 ALA A C 1
ATOM 1465 O O . ALA A 1 176 ? -2.715 -5.913 5.221 1.00 96.88 176 ALA A O 1
ATOM 1466 N N . PHE A 1 177 ? -1.548 -4.708 3.724 1.00 97.69 177 PHE A N 1
ATOM 1467 C CA . PHE A 1 177 ? -2.418 -3.538 3.787 1.00 97.69 177 PHE A CA 1
ATOM 1468 C C . PHE A 1 177 ? -3.842 -3.852 3.318 1.00 97.69 177 PHE A C 1
ATOM 1470 O O . PHE A 1 177 ? -4.797 -3.592 4.048 1.00 97.69 177 PHE A O 1
ATOM 1477 N N . LEU A 1 178 ? -3.999 -4.449 2.136 1.00 98.00 178 LEU A N 1
ATOM 1478 C CA . LEU A 1 178 ? -5.316 -4.721 1.564 1.00 98.00 178 LEU A CA 1
ATOM 1479 C C . LEU A 1 178 ? -6.074 -5.806 2.334 1.00 98.00 178 LEU A C 1
ATOM 1481 O O . LEU A 1 178 ? -7.257 -5.631 2.604 1.00 98.00 178 LEU A O 1
ATOM 1485 N N . CYS A 1 179 ? -5.412 -6.873 2.781 1.00 97.62 179 CYS A N 1
ATOM 1486 C CA . CYS A 1 179 ? -6.028 -7.916 3.603 1.00 97.62 179 CYS A CA 1
ATOM 1487 C C . CYS A 1 179 ? -6.475 -7.381 4.970 1.00 97.62 179 CYS A C 1
ATOM 1489 O O . CYS A 1 179 ? -7.589 -7.664 5.412 1.00 97.62 179 CYS A O 1
ATOM 1491 N N . SER A 1 180 ? -5.651 -6.568 5.640 1.00 97.88 180 SER A N 1
ATOM 1492 C CA . SER A 1 180 ? -6.051 -5.949 6.913 1.00 97.88 180 SER A CA 1
ATOM 1493 C C . SER A 1 180 ? -7.199 -4.950 6.727 1.00 97.88 180 SER A C 1
ATOM 1495 O O . SER A 1 180 ? -8.148 -4.957 7.517 1.00 97.88 180 SER A O 1
ATOM 1497 N N . ALA A 1 181 ? -7.175 -4.148 5.656 1.00 98.25 181 ALA A N 1
ATOM 1498 C CA . ALA A 1 181 ? -8.277 -3.264 5.283 1.00 98.25 181 ALA A CA 1
ATOM 1499 C C . ALA A 1 181 ? -9.558 -4.054 4.983 1.00 98.25 181 ALA A C 1
ATOM 1501 O O . ALA A 1 181 ? -10.624 -3.710 5.496 1.00 98.25 181 ALA A O 1
ATOM 1502 N N . PHE A 1 182 ? -9.456 -5.135 4.208 1.00 98.38 182 PHE A N 1
ATOM 1503 C CA . PHE A 1 182 ? -10.566 -6.024 3.882 1.00 98.38 182 PHE A CA 1
ATOM 1504 C C . PHE A 1 182 ? -11.212 -6.572 5.152 1.00 98.38 182 PHE A C 1
ATOM 1506 O O . PHE A 1 182 ? -12.420 -6.426 5.319 1.00 98.38 182 PHE A O 1
ATOM 1513 N N . LEU A 1 183 ? -10.422 -7.127 6.078 1.00 97.88 183 LEU A N 1
ATOM 1514 C CA . LEU A 1 183 ? -10.931 -7.653 7.349 1.00 97.88 183 LEU A CA 1
ATOM 1515 C C . LEU A 1 183 ? -11.666 -6.579 8.155 1.00 97.88 183 LEU A C 1
ATOM 1517 O O . LEU A 1 183 ? -12.782 -6.808 8.627 1.00 97.88 183 LEU A O 1
ATOM 1521 N N . TYR A 1 184 ? -11.080 -5.385 8.264 1.00 98.44 184 TYR A N 1
ATOM 1522 C CA . TYR A 1 184 ? -11.714 -4.272 8.960 1.00 98.44 184 TYR A CA 1
ATOM 1523 C C . TYR A 1 184 ? -13.049 -3.869 8.317 1.00 98.44 184 TYR A C 1
ATOM 1525 O O . TYR A 1 184 ? -14.064 -3.753 9.010 1.00 98.44 184 TYR A O 1
ATOM 1533 N N . PHE A 1 185 ? -13.076 -3.642 7.000 1.00 98.25 185 PHE A N 1
ATOM 1534 C CA . PHE A 1 185 ? -14.291 -3.223 6.300 1.00 98.25 185 PHE A CA 1
ATOM 1535 C C . PHE A 1 185 ? -15.346 -4.325 6.290 1.00 98.25 185 PHE A C 1
ATOM 1537 O O . PHE A 1 185 ? -16.526 -4.031 6.476 1.00 98.25 185 PHE A O 1
ATOM 1544 N N . TRP A 1 186 ? -14.941 -5.587 6.155 1.00 98.00 186 TRP A N 1
ATOM 1545 C CA . TRP A 1 186 ? -15.832 -6.739 6.226 1.00 98.00 186 TRP A CA 1
ATOM 1546 C C . TRP A 1 186 ? -16.587 -6.777 7.555 1.00 98.00 186 TRP A C 1
ATOM 1548 O O . TRP A 1 186 ? -17.820 -6.837 7.560 1.00 98.00 186 TRP A O 1
ATOM 1558 N N . LEU A 1 187 ? -15.849 -6.691 8.667 1.00 98.19 187 LEU A N 1
ATOM 1559 C CA . LEU A 1 187 ? -16.396 -6.764 10.021 1.00 98.19 187 LEU A CA 1
ATOM 1560 C C . LEU A 1 187 ? -17.195 -5.510 10.392 1.00 98.19 187 LEU A C 1
ATOM 1562 O O . LEU A 1 187 ? -18.309 -5.616 10.898 1.00 98.19 187 LEU A O 1
ATOM 1566 N N . SER A 1 188 ? -16.671 -4.316 10.104 1.00 97.56 188 SER A N 1
ATOM 1567 C CA . SER A 1 188 ? -17.344 -3.050 10.444 1.00 97.56 188 SER A CA 1
ATOM 1568 C C . SER A 1 188 ? -18.640 -2.812 9.663 1.00 97.56 188 SER A C 1
ATOM 1570 O O . SER A 1 188 ? -19.507 -2.064 10.115 1.00 97.56 188 SER A O 1
ATOM 1572 N N . THR A 1 189 ? -18.801 -3.460 8.507 1.00 97.19 189 THR A N 1
ATOM 1573 C CA . THR A 1 189 ? -20.017 -3.382 7.683 1.00 97.19 189 THR A CA 1
ATOM 1574 C C . THR A 1 189 ? -20.857 -4.657 7.731 1.00 97.19 189 THR A C 1
ATOM 1576 O O . THR A 1 189 ? -21.790 -4.814 6.937 1.00 97.19 189 THR A O 1
ATOM 1579 N N . TYR A 1 190 ? -20.555 -5.572 8.656 1.00 95.75 190 TYR A N 1
ATOM 1580 C CA . TYR A 1 190 ? -21.278 -6.829 8.792 1.00 95.75 190 TYR A CA 1
ATOM 1581 C C . TYR A 1 190 ? -22.789 -6.593 8.961 1.00 95.75 190 TYR A C 1
ATOM 1583 O O . TYR A 1 190 ? -23.226 -5.664 9.638 1.00 95.75 190 TYR A O 1
ATOM 1591 N N . GLY A 1 191 ? -23.603 -7.405 8.282 1.00 94.75 191 GLY A N 1
ATOM 1592 C CA . GLY A 1 191 ? -25.066 -7.271 8.256 1.00 94.75 191 GLY A CA 1
ATOM 1593 C C . GLY A 1 191 ? -25.620 -6.207 7.296 1.00 94.75 191 GLY A C 1
ATOM 1594 O O . GLY A 1 191 ? -26.808 -6.242 6.974 1.00 94.75 191 GLY A O 1
ATOM 1595 N N . GLN A 1 192 ? -24.798 -5.296 6.762 1.00 95.69 192 GLN A N 1
ATOM 1596 C CA . GLN A 1 192 ? -25.268 -4.323 5.773 1.00 95.69 192 GLN A CA 1
ATOM 1597 C C . GLN A 1 192 ? -25.453 -4.983 4.398 1.00 95.69 192 GLN A C 1
ATOM 1599 O O . GLN A 1 192 ? -24.559 -5.667 3.897 1.00 95.69 192 GLN A O 1
ATOM 1604 N N . LYS A 1 193 ? -26.599 -4.729 3.754 1.00 95.06 193 LYS A N 1
ATOM 1605 C CA . LYS A 1 193 ? -26.957 -5.278 2.428 1.00 95.06 193 LYS A CA 1
ATOM 1606 C C . LYS A 1 193 ? -26.697 -4.317 1.256 1.00 95.06 193 LYS A C 1
ATOM 1608 O O . LYS A 1 193 ? -27.112 -4.584 0.136 1.00 95.06 193 LYS A O 1
ATOM 1613 N N . LYS A 1 194 ? -26.044 -3.177 1.499 1.00 96.75 194 LYS A N 1
ATOM 1614 C CA . LYS A 1 194 ? -25.834 -2.128 0.485 1.00 96.75 194 LYS A CA 1
ATOM 1615 C C . LYS A 1 194 ? -24.869 -2.600 -0.609 1.00 96.75 194 LYS A C 1
ATOM 1617 O O . LYS A 1 194 ? -23.807 -3.120 -0.286 1.00 96.75 194 LYS A O 1
ATOM 1622 N N . LEU A 1 195 ? -25.174 -2.323 -1.880 1.00 97.12 195 LEU A N 1
ATOM 1623 C CA . LEU A 1 195 ? -24.295 -2.649 -3.017 1.00 97.12 195 LEU A CA 1
ATOM 1624 C C . LEU A 1 195 ? -22.883 -2.059 -2.857 1.00 97.12 195 LEU A C 1
ATOM 1626 O O . LEU A 1 195 ? -21.898 -2.749 -3.096 1.00 97.12 195 LEU A O 1
ATOM 1630 N N . ALA A 1 196 ? -22.784 -0.819 -2.368 1.00 96.75 196 ALA A N 1
ATOM 1631 C CA . ALA A 1 196 ? -21.507 -0.136 -2.147 1.00 96.75 196 ALA A CA 1
ATOM 1632 C C . ALA A 1 196 ? -20.537 -0.925 -1.247 1.00 96.75 196 ALA A C 1
ATOM 1634 O O . ALA A 1 196 ? -19.331 -0.885 -1.470 1.00 96.75 196 ALA A O 1
ATOM 1635 N N . ARG A 1 197 ? -21.054 -1.680 -0.265 1.00 96.56 197 ARG A N 1
ATOM 1636 C CA . ARG A 1 197 ? -20.242 -2.564 0.585 1.00 96.56 197 ARG A CA 1
ATOM 1637 C C . ARG A 1 197 ? -19.553 -3.632 -0.257 1.00 96.56 197 ARG A C 1
ATOM 1639 O O . ARG A 1 197 ? -18.352 -3.827 -0.132 1.00 96.56 197 ARG A O 1
ATOM 1646 N N . TRP A 1 198 ? -20.314 -4.318 -1.102 1.00 97.31 198 TRP A N 1
ATOM 1647 C CA . TRP A 1 198 ? -19.808 -5.414 -1.923 1.00 97.31 198 TRP A CA 1
ATOM 1648 C C . TRP A 1 198 ? -18.841 -4.927 -2.996 1.00 97.31 198 TRP A C 1
ATOM 1650 O O . TRP A 1 198 ? -17.817 -5.565 -3.207 1.00 97.31 198 TRP A O 1
ATOM 1660 N N . VAL A 1 199 ? -19.114 -3.764 -3.596 1.00 98.00 199 VAL A N 1
ATOM 1661 C CA . VAL A 1 199 ? -18.181 -3.118 -4.530 1.00 98.00 199 VAL A CA 1
ATOM 1662 C C . VAL A 1 199 ? -16.861 -2.792 -3.831 1.00 98.00 199 VAL A C 1
ATOM 1664 O O . VAL A 1 199 ? -15.808 -3.172 -4.327 1.00 98.00 199 VAL A O 1
ATOM 1667 N N . LEU A 1 200 ? -16.898 -2.156 -2.653 1.00 97.12 200 LEU A N 1
ATOM 1668 C CA . LEU A 1 200 ? -15.684 -1.830 -1.898 1.00 97.12 200 LEU A CA 1
ATOM 1669 C C . LEU A 1 200 ? -14.885 -3.087 -1.526 1.00 97.12 200 LEU A C 1
ATOM 1671 O O . LEU A 1 200 ? -13.679 -3.134 -1.746 1.00 97.12 200 LEU A O 1
ATOM 1675 N N . LEU A 1 201 ? -15.550 -4.106 -0.977 1.00 97.69 201 LEU A N 1
ATOM 1676 C CA . LEU A 1 201 ? -14.901 -5.358 -0.584 1.00 97.69 201 LEU A CA 1
ATOM 1677 C C . LEU A 1 201 ? -14.308 -6.095 -1.787 1.00 97.69 201 LEU A C 1
ATOM 1679 O O . LEU A 1 201 ? -13.187 -6.585 -1.697 1.00 97.69 201 LEU A O 1
ATOM 1683 N N . GLY A 1 202 ? -15.036 -6.138 -2.906 1.00 96.81 202 GLY A N 1
ATOM 1684 C CA . GLY A 1 202 ? -14.571 -6.739 -4.152 1.00 96.81 202 GLY A CA 1
ATOM 1685 C C . GLY A 1 202 ? -13.363 -6.011 -4.735 1.00 96.81 202 GLY A C 1
ATOM 1686 O O . GLY A 1 202 ? -12.419 -6.667 -5.156 1.00 96.81 202 GLY A O 1
ATOM 1687 N N . LEU A 1 203 ? -13.344 -4.674 -4.697 1.00 96.81 203 LEU A N 1
ATOM 1688 C CA . LEU A 1 203 ? -12.194 -3.881 -5.142 1.00 96.81 203 LEU A CA 1
ATOM 1689 C C . LEU A 1 203 ? -10.960 -4.121 -4.269 1.00 96.81 203 LEU A C 1
ATOM 1691 O O . LEU A 1 203 ? -9.883 -4.361 -4.801 1.00 96.81 203 LEU A O 1
ATOM 1695 N N . ILE A 1 204 ? -11.106 -4.089 -2.939 1.00 97.44 204 ILE A N 1
ATOM 1696 C CA . ILE A 1 204 ? -9.978 -4.335 -2.026 1.00 97.44 204 ILE A CA 1
ATOM 1697 C C . ILE A 1 204 ? -9.422 -5.745 -2.242 1.00 97.44 204 ILE A C 1
ATOM 1699 O O . ILE A 1 204 ? -8.212 -5.908 -2.353 1.00 97.44 204 ILE A O 1
ATOM 1703 N N . LEU A 1 205 ? -10.299 -6.750 -2.320 1.00 95.12 205 LEU A N 1
ATOM 1704 C CA . LEU A 1 205 ? -9.886 -8.140 -2.491 1.00 95.12 205 LEU A CA 1
ATOM 1705 C C . LEU A 1 205 ? -9.287 -8.397 -3.880 1.00 95.12 205 LEU A C 1
ATOM 1707 O O . LEU A 1 205 ? -8.291 -9.098 -3.985 1.00 95.12 205 LEU A O 1
ATOM 1711 N N . GLY A 1 206 ? -9.852 -7.801 -4.932 1.00 94.81 206 GLY A N 1
ATOM 1712 C CA . GLY A 1 206 ? -9.339 -7.925 -6.298 1.00 94.81 206 GLY A CA 1
ATOM 1713 C C . GLY A 1 206 ? -7.972 -7.267 -6.501 1.00 94.81 206 GLY A C 1
ATOM 1714 O O . GLY A 1 206 ? -7.229 -7.686 -7.379 1.00 94.81 206 GLY A O 1
ATOM 1715 N N . LEU A 1 207 ? -7.626 -6.264 -5.687 1.00 95.31 207 LEU A N 1
ATOM 1716 C CA . LEU A 1 207 ? -6.292 -5.657 -5.666 1.00 95.31 207 LEU A CA 1
ATOM 1717 C C . LEU A 1 207 ? -5.297 -6.407 -4.768 1.00 95.31 207 LEU A C 1
ATOM 1719 O O . LEU A 1 207 ? -4.096 -6.168 -4.880 1.00 95.31 207 LEU A O 1
ATOM 1723 N N . ALA A 1 208 ? -5.775 -7.259 -3.854 1.00 92.56 208 ALA A N 1
ATOM 1724 C CA . ALA A 1 208 ? -4.957 -7.988 -2.883 1.00 92.56 208 ALA A CA 1
ATOM 1725 C C . ALA A 1 208 ? -4.307 -9.222 -3.526 1.00 92.56 208 ALA A C 1
ATOM 1727 O O . ALA A 1 208 ? -4.593 -10.358 -3.147 1.00 92.56 208 ALA A O 1
ATOM 1728 N N . THR A 1 209 ? -3.468 -8.975 -4.530 1.00 75.56 209 THR A N 1
ATOM 1729 C CA . THR A 1 209 ? -2.825 -9.981 -5.378 1.00 75.56 209 THR A CA 1
ATOM 1730 C C . THR A 1 209 ? -1.326 -9.774 -5.467 1.00 75.56 209 THR A C 1
ATOM 1732 O O . THR A 1 209 ? -0.877 -8.601 -5.449 1.00 75.56 209 THR A O 1
#

Sequence (209 aa):
MNKKFKKQEHKNLLNKQKLNLLFTKVLYIIIFVFAIIYLPTPIWHFPDGIGYYSYLPVLFEQKNYDFKPLFDLYTTNVAITNKGFVVNDFSCGSAIMWLPAYIISRIFESRSVSIIFVNFFSSLLGIFSLFFVYKTLLLFKTEKFIAKLISLFIFLGSPLVFYSYVIPQNPHTVTAFLCSAFLYFWLSTYGQKKLARWVLLGLILGLAT

Solvent-accessible surface area (backbone atoms only — not comparable to full-atom values): 11069 Å² total; per-residue (Å²): 137,61,73,67,58,59,54,51,53,52,50,51,51,52,50,51,51,52,49,50,54,50,51,54,51,51,51,51,49,51,52,51,51,46,60,50,61,74,45,45,58,64,64,76,58,78,66,57,21,49,49,26,44,45,59,49,55,21,56,75,71,67,66,67,78,61,53,48,83,66,46,61,77,80,43,90,88,71,55,65,44,101,85,73,47,56,63,75,91,49,48,60,26,37,25,62,72,34,42,66,36,40,59,61,23,53,80,69,78,36,70,47,50,25,41,34,34,34,16,38,49,24,23,50,32,33,56,51,15,37,56,26,43,29,55,38,37,48,75,73,68,44,56,71,69,59,26,49,51,51,32,49,46,53,40,74,74,38,69,52,51,51,34,27,44,75,50,20,52,45,47,63,17,46,29,46,21,29,49,27,41,39,53,28,53,54,62,78,46,60,93,65,86,55,66,68,56,56,54,51,49,50,52,37,55,68,37,44,68

Foldseek 3Di:
DDPVVVVVVVVVVVVVVVVVVVVVVVVVVVVVLVLLLVQFDLDADPPALCLQQQCQCCVPPVVPVASVVVVVVPDPDFDADPVGGTDRPHDNLLNVQLNVLQVVQVVVVDSSSSSSSSLSSLLVLLLLLLVLQLLLVVLVVPDNVVSNVVSVCCCVVDCSVVCNGVNSSHLVSVLSNLVSNLSSLCSVCPPPPDPVSVVVNCSSVSSND

Mean predicted aligned error: 7.57 Å